Protein AF-A0A8A1M414-F1 (afdb_monomer_lite)

pLDDT: mean 71.07, std 24.46, range [26.56, 96.06]

Organism: Ajellomyces capsulatus (NCBI:txid5037)

InterPro domains:
  IPR040841 Luciferase domain [PF17648] (55-129)
  IPR048273 Luciferase [PTHR38695] (2-137)

Secondary structure (DSSP, 8-state):
---PPPHHHHHHHHHHHHHHHHH-TTTEEEEE-SSSTTSEEEEE-GGG-SS-SGGGEEEEE-TTT--EEEE--HHHHHHHHHTTSEEE-GGGS--TTGGG--S-TTEEEEPPP-SHHHHHHHHHHHHHHHHHHH---HHHHHHHT--------PPPP--------------------------------------------PPP---

Foldseek 3Di:
DAPFADPVLLVVLVVLLCVLCVLCVVFKDWDQQPVHRPWIFIFTDPVQFPDPFRNRTAKTADPPRRKMKGQADPVVVVVCVVLPQWAQDPLLDDDPPVVPSPHHVRIIIGGHQHDVVSSVLVSVVSQRSSCNGRVDNVVVVDVVVDDDPPDDPPDDDDDDDDDDDDDDDDYDDDDDDDDDDDDDDDDDDDDDDDDDPDPPNHRDDPD

Radius of gyration: 26.09 Å; chains: 1; bounding box: 77×51×72 Å

Structure (mmCIF, N/CA/C/O backbone):
data_AF-A0A8A1M414-F1
#
_entry.id   AF-A0A8A1M414-F1
#
loop_
_atom_site.group_PDB
_atom_site.id
_atom_site.type_symbol
_atom_site.label_atom_id
_atom_site.label_alt_id
_atom_site.label_comp_id
_atom_site.label_asym_id
_atom_site.label_entity_id
_atom_site.label_seq_id
_atom_site.pdbx_PDB_ins_code
_atom_site.Cartn_x
_atom_site.Cartn_y
_atom_site.Cartn_z
_atom_site.occupancy
_atom_site.B_iso_or_equiv
_atom_site.auth_seq_id
_atom_site.auth_comp_id
_atom_site.auth_asym_id
_atom_site.auth_atom_id
_atom_site.pdbx_PDB_model_num
ATOM 1 N N . MET A 1 1 ? -19.643 7.403 2.724 1.00 36.59 1 MET A N 1
ATOM 2 C CA . MET A 1 1 ? -19.450 7.039 4.139 1.00 36.59 1 MET A CA 1
ATOM 3 C C . MET A 1 1 ? -17.975 6.700 4.289 1.00 36.59 1 MET A C 1
ATOM 5 O O . MET A 1 1 ? -17.587 5.587 3.994 1.00 36.59 1 MET A O 1
ATOM 9 N N . THR A 1 2 ? -17.124 7.693 4.550 1.00 52.16 2 THR A N 1
ATOM 10 C CA . THR A 1 2 ? -15.673 7.482 4.710 1.00 52.16 2 THR A CA 1
ATOM 11 C C . THR A 1 2 ? -15.370 7.551 6.194 1.00 52.16 2 THR A C 1
ATOM 13 O O . THR A 1 2 ? -15.156 8.636 6.739 1.00 52.16 2 THR A O 1
ATOM 16 N N . ASP A 1 3 ? -15.465 6.399 6.843 1.00 62.69 3 ASP A N 1
ATOM 17 C CA . ASP A 1 3 ? -15.053 6.220 8.227 1.00 62.69 3 ASP A CA 1
ATOM 18 C C . ASP A 1 3 ? -13.520 6.328 8.261 1.00 62.69 3 ASP A C 1
ATOM 20 O O . ASP A 1 3 ? -12.813 5.511 7.670 1.00 62.69 3 ASP A O 1
ATOM 24 N N . ARG A 1 4 ? -12.999 7.430 8.812 1.00 81.50 4 ARG A N 1
ATOM 25 C CA . ARG A 1 4 ? -11.554 7.690 8.848 1.00 81.50 4 ARG A CA 1
ATOM 26 C C . ARG A 1 4 ? -10.957 6.941 10.027 1.00 81.50 4 ARG A C 1
ATOM 28 O O . ARG A 1 4 ? -11.406 7.124 11.157 1.00 81.50 4 ARG A O 1
ATOM 35 N N . GLY A 1 5 ? -9.902 6.172 9.778 1.00 83.88 5 GLY A N 1
ATOM 36 C CA . GLY A 1 5 ? -9.129 5.543 10.840 1.00 83.88 5 GLY A CA 1
ATOM 37 C C . GLY A 1 5 ? -8.580 6.574 11.843 1.00 83.88 5 GLY A C 1
ATOM 38 O O . GLY A 1 5 ? -8.284 7.718 11.470 1.00 83.88 5 GLY A O 1
ATOM 39 N N . PRO A 1 6 ? -8.409 6.206 13.127 1.00 92.31 6 PRO A N 1
ATOM 40 C CA . PRO A 1 6 ? -7.765 7.072 14.106 1.00 92.31 6 PRO A CA 1
ATOM 41 C C . PRO A 1 6 ? -6.356 7.476 13.657 1.00 92.31 6 PRO A C 1
ATOM 43 O O . PRO A 1 6 ? -5.607 6.663 13.114 1.00 92.31 6 PRO A O 1
ATOM 46 N N . LYS A 1 7 ? -5.931 8.707 13.975 1.00 92.38 7 LYS A N 1
ATOM 47 C CA . LYS A 1 7 ? -4.581 9.207 13.632 1.00 92.38 7 LYS A CA 1
ATOM 48 C C . LYS A 1 7 ? -3.456 8.283 14.112 1.00 92.38 7 LYS A C 1
ATOM 50 O O . LYS A 1 7 ? -2.440 8.169 13.437 1.00 92.38 7 LYS A O 1
ATOM 55 N N . ALA A 1 8 ? -3.640 7.624 15.258 1.00 94.81 8 ALA A N 1
ATOM 56 C CA . ALA A 1 8 ? -2.683 6.658 15.792 1.00 94.81 8 ALA A CA 1
ATOM 57 C C . ALA A 1 8 ? -2.536 5.418 14.891 1.00 94.81 8 ALA A C 1
ATOM 59 O O . ALA A 1 8 ? -1.420 4.962 14.666 1.00 94.81 8 ALA A O 1
ATOM 60 N N . ILE A 1 9 ? -3.639 4.916 14.325 1.00 95.69 9 ILE A N 1
ATOM 61 C CA . ILE A 1 9 ? -3.612 3.776 13.399 1.00 95.69 9 ILE A CA 1
ATOM 62 C C . ILE A 1 9 ? -3.012 4.189 12.056 1.00 95.69 9 ILE A C 1
ATOM 64 O O . ILE A 1 9 ? -2.204 3.453 11.501 1.00 95.69 9 ILE A O 1
ATOM 68 N N . TYR A 1 10 ? -3.301 5.401 11.577 1.00 94.25 10 TYR A N 1
ATOM 69 C CA . TYR A 1 10 ? -2.622 5.941 10.397 1.00 94.25 10 TYR A CA 1
ATOM 70 C C . TYR A 1 10 ? -1.104 6.103 10.614 1.00 94.25 10 TYR A C 1
ATOM 72 O O . TYR A 1 10 ? -0.296 5.757 9.752 1.00 94.25 10 TYR A O 1
ATOM 80 N N . ALA A 1 11 ? -0.686 6.582 11.788 1.00 94.38 11 ALA A N 1
ATOM 81 C CA . ALA A 1 11 ? 0.730 6.659 12.138 1.00 94.38 11 ALA A CA 1
ATOM 82 C C . ALA A 1 11 ? 1.377 5.263 12.167 1.00 94.38 11 ALA A C 1
ATOM 84 O O . ALA A 1 11 ? 2.459 5.082 11.615 1.00 94.38 11 ALA A O 1
ATOM 85 N N . ALA A 1 12 ? 0.693 4.264 12.730 1.00 95.69 12 ALA A N 1
ATOM 86 C CA . ALA A 1 12 ? 1.152 2.879 12.707 1.00 95.69 12 ALA A CA 1
ATOM 87 C C . ALA A 1 12 ? 1.255 2.333 11.273 1.00 95.69 12 ALA A C 1
ATOM 89 O O . ALA A 1 12 ? 2.267 1.738 10.925 1.00 95.69 12 ALA A O 1
ATOM 90 N N . LEU A 1 13 ? 0.274 2.618 10.413 1.00 95.06 13 LEU A N 1
ATOM 91 C CA . LEU A 1 13 ? 0.297 2.243 9.001 1.00 95.06 13 LEU A CA 1
ATOM 92 C C . LEU A 1 13 ? 1.518 2.809 8.265 1.00 95.06 13 LEU A C 1
ATOM 94 O O . LEU A 1 13 ? 2.244 2.075 7.596 1.00 95.06 13 LEU A O 1
ATOM 98 N N . THR A 1 14 ? 1.764 4.113 8.396 1.00 95.06 14 THR A N 1
ATOM 99 C CA . THR A 1 14 ? 2.917 4.756 7.744 1.00 95.06 14 THR A CA 1
ATOM 100 C C . THR A 1 14 ? 4.247 4.230 8.287 1.00 95.06 14 THR A C 1
ATOM 102 O O . THR A 1 14 ? 5.192 4.041 7.518 1.00 95.06 14 THR A O 1
ATOM 105 N N . ALA A 1 15 ? 4.316 3.920 9.586 1.00 95.12 15 ALA A N 1
ATOM 106 C CA . ALA A 1 15 ? 5.466 3.260 10.190 1.00 95.12 15 ALA A CA 1
ATOM 107 C C . ALA A 1 15 ? 5.674 1.845 9.627 1.00 95.12 15 ALA A C 1
ATOM 109 O O . ALA A 1 15 ? 6.800 1.508 9.275 1.00 95.12 15 ALA A O 1
ATOM 110 N N . THR A 1 16 ? 4.613 1.049 9.460 1.00 95.56 16 THR A N 1
ATOM 111 C CA . THR A 1 16 ? 4.681 -0.284 8.840 1.00 95.56 16 THR A CA 1
ATOM 112 C C . THR A 1 16 ? 5.189 -0.216 7.401 1.00 95.56 16 THR A C 1
ATOM 114 O O . THR A 1 16 ? 6.082 -0.976 7.038 1.00 95.56 16 THR A O 1
ATOM 117 N N . ILE A 1 17 ? 4.684 0.719 6.589 1.00 95.31 17 ILE A N 1
ATOM 118 C CA . ILE A 1 17 ? 5.154 0.916 5.207 1.00 95.31 17 ILE A CA 1
ATOM 119 C C . ILE A 1 17 ? 6.646 1.266 5.183 1.00 95.31 17 ILE A C 1
ATOM 121 O O . ILE A 1 17 ? 7.414 0.711 4.393 1.00 95.31 17 ILE A O 1
ATOM 125 N N . LYS A 1 18 ? 7.071 2.174 6.066 1.00 95.19 18 LYS A N 1
ATOM 126 C CA . LYS A 1 18 ? 8.479 2.551 6.185 1.00 95.19 18 LYS A CA 1
ATOM 127 C C . LYS A 1 18 ? 9.339 1.362 6.589 1.00 95.19 18 LYS A C 1
ATOM 129 O O . LYS A 1 18 ? 10.370 1.119 5.970 1.00 95.19 18 LYS A O 1
ATOM 134 N N . GLU A 1 19 ? 8.904 0.617 7.588 1.00 94.56 19 GLU A N 1
ATOM 135 C CA . GLU A 1 19 ? 9.605 -0.552 8.094 1.00 94.56 19 GLU A CA 1
ATOM 136 C C . GLU A 1 19 ? 9.778 -1.633 7.013 1.00 94.56 19 GLU A C 1
ATOM 138 O O . GLU A 1 19 ? 10.875 -2.162 6.859 1.00 94.56 19 GLU A O 1
ATOM 143 N N . LEU A 1 20 ? 8.755 -1.897 6.191 1.00 94.19 20 LEU A N 1
ATOM 144 C CA . LEU A 1 20 ? 8.869 -2.824 5.056 1.00 94.19 20 LEU A CA 1
ATOM 145 C C . LEU A 1 20 ? 10.005 -2.430 4.102 1.00 94.19 20 LEU A C 1
ATOM 147 O O . LEU A 1 20 ? 10.783 -3.283 3.678 1.00 94.19 20 LEU A O 1
ATOM 151 N N . SER A 1 21 ? 10.145 -1.135 3.800 1.00 95.19 21 SER A N 1
ATOM 152 C CA . SER A 1 21 ? 11.239 -0.652 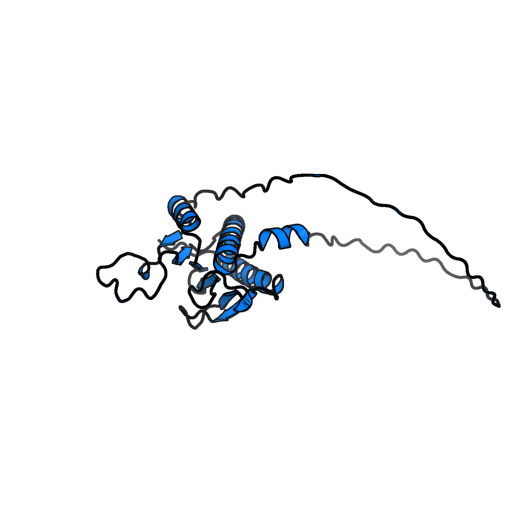2.946 1.00 95.19 21 SER A CA 1
ATOM 153 C C . SER A 1 21 ? 12.623 -0.844 3.573 1.00 95.19 21 SER A C 1
ATOM 155 O O . SER A 1 21 ? 13.584 -1.128 2.864 1.00 95.19 21 SER A O 1
ATOM 157 N N . LEU A 1 22 ? 12.723 -0.718 4.901 1.00 94.44 22 LEU A N 1
ATOM 158 C CA . LEU A 1 22 ? 13.978 -0.868 5.638 1.00 94.44 22 LEU A CA 1
ATOM 159 C C . LEU A 1 22 ? 14.386 -2.332 5.780 1.00 94.44 22 LEU A C 1
ATOM 161 O O . LEU A 1 22 ? 15.576 -2.635 5.763 1.00 94.44 22 LEU A O 1
ATOM 165 N N . ARG A 1 23 ? 13.410 -3.233 5.903 1.00 93.38 23 ARG A N 1
ATOM 166 C CA . ARG A 1 23 ? 13.644 -4.673 6.026 1.00 93.38 23 ARG A CA 1
ATOM 167 C C . ARG A 1 23 ? 14.026 -5.327 4.704 1.00 93.38 23 ARG A C 1
ATOM 169 O O . ARG A 1 23 ? 14.762 -6.310 4.692 1.00 93.38 23 ARG A O 1
ATOM 176 N N . HIS A 1 24 ? 13.561 -4.763 3.592 1.00 93.81 24 HIS A N 1
ATOM 177 C CA . HIS A 1 24 ? 13.826 -5.284 2.255 1.00 93.81 24 HIS A CA 1
ATOM 178 C C . HIS A 1 24 ? 14.530 -4.258 1.351 1.00 93.81 24 HIS A C 1
ATOM 180 O O . HIS A 1 24 ? 14.043 -3.989 0.247 1.00 93.81 24 HIS A O 1
ATOM 186 N N . PRO A 1 25 ? 15.697 -3.716 1.751 1.00 93.94 25 PRO A N 1
ATOM 187 C CA . PRO A 1 25 ? 16.373 -2.640 1.020 1.00 93.94 25 PRO A CA 1
ATOM 188 C C . PRO A 1 25 ? 16.864 -3.084 -0.366 1.00 93.94 25 PRO A C 1
ATOM 190 O O . PRO A 1 25 ? 17.065 -2.264 -1.260 1.00 93.94 25 PRO A O 1
ATOM 193 N N . ASP A 1 26 ? 17.014 -4.395 -0.574 1.00 92.44 26 ASP A N 1
ATOM 194 C CA . ASP A 1 26 ? 17.421 -4.980 -1.850 1.00 92.44 26 ASP A CA 1
ATOM 195 C C . ASP A 1 26 ? 16.271 -5.166 -2.843 1.00 92.44 26 ASP A C 1
ATOM 197 O O . ASP A 1 26 ? 16.514 -5.570 -3.984 1.00 92.44 26 ASP A O 1
ATOM 201 N N . SER A 1 27 ? 15.033 -4.859 -2.450 1.00 92.94 27 SER A N 1
ATOM 202 C CA . SER A 1 27 ? 13.863 -4.987 -3.327 1.00 92.94 27 SER A CA 1
ATOM 203 C C . SER A 1 27 ? 12.890 -3.813 -3.263 1.00 92.94 27 SER A C 1
ATOM 205 O O . SER A 1 27 ? 12.195 -3.575 -4.254 1.00 92.94 27 SER A O 1
ATOM 207 N N . LEU A 1 28 ? 12.864 -3.053 -2.164 1.00 95.25 28 LEU A N 1
ATOM 208 C CA . LEU A 1 28 ? 11.913 -1.974 -1.912 1.00 95.25 28 LEU A CA 1
ATOM 209 C C . LEU A 1 28 ? 12.605 -0.645 -1.597 1.00 95.25 28 LEU A C 1
ATOM 211 O O . LEU A 1 28 ? 13.713 -0.606 -1.070 1.00 95.25 28 LEU A O 1
ATOM 215 N N . PHE A 1 29 ? 11.913 0.459 -1.871 1.00 94.75 29 PHE A N 1
ATOM 216 C CA . PHE A 1 29 ? 12.307 1.798 -1.436 1.00 94.75 29 PHE A CA 1
ATOM 217 C C . PHE A 1 29 ? 11.083 2.705 -1.249 1.00 94.75 29 PHE A C 1
ATOM 219 O O . PHE A 1 29 ? 9.999 2.423 -1.764 1.00 94.75 29 PHE A O 1
ATOM 226 N N . LEU A 1 30 ? 11.252 3.809 -0.515 1.00 94.56 30 LEU A N 1
ATOM 227 C CA . LEU A 1 30 ? 10.226 4.846 -0.376 1.00 94.56 30 LEU A CA 1
ATOM 228 C C . LEU A 1 30 ? 10.445 5.973 -1.382 1.00 94.56 30 LEU A C 1
ATOM 230 O O . LEU A 1 30 ? 11.574 6.397 -1.627 1.00 94.56 30 LEU A O 1
ATOM 234 N N . GLY A 1 31 ? 9.350 6.504 -1.909 1.00 89.44 31 GLY A N 1
ATOM 235 C CA . GLY A 1 31 ? 9.350 7.653 -2.805 1.00 89.44 31 GLY A CA 1
ATOM 236 C C . GLY A 1 31 ? 8.081 8.482 -2.654 1.00 89.44 31 GLY A C 1
ATOM 237 O O . GLY A 1 31 ? 7.200 8.163 -1.860 1.00 89.44 31 GLY A O 1
ATOM 238 N N . ILE A 1 32 ? 7.973 9.555 -3.429 1.00 86.06 32 ILE A N 1
ATOM 239 C CA . ILE A 1 32 ? 6.731 10.328 -3.534 1.00 86.06 32 ILE A CA 1
ATOM 240 C C . ILE A 1 32 ? 5.837 9.648 -4.575 1.00 86.06 32 ILE A C 1
ATOM 242 O O . ILE A 1 32 ? 6.303 9.351 -5.678 1.00 86.06 32 ILE A O 1
ATOM 246 N N . SER A 1 33 ? 4.565 9.413 -4.243 1.00 79.94 33 SER A N 1
ATOM 247 C CA . SER A 1 33 ? 3.594 8.858 -5.191 1.00 79.94 33 SER A CA 1
ATOM 248 C C . SER A 1 33 ? 3.440 9.760 -6.418 1.00 79.94 33 SER A C 1
ATOM 250 O O . SER A 1 33 ? 3.358 10.988 -6.310 1.00 79.94 33 SER A O 1
ATOM 252 N N . ARG A 1 34 ? 3.366 9.161 -7.615 1.00 67.31 34 ARG A N 1
ATOM 253 C CA . ARG A 1 34 ? 3.126 9.936 -8.848 1.00 67.31 34 ARG A CA 1
ATOM 254 C C . ARG A 1 34 ? 1.671 10.352 -9.006 1.00 67.31 34 ARG A C 1
ATOM 256 O O . ARG A 1 34 ? 1.409 11.364 -9.657 1.00 67.31 34 ARG A O 1
ATOM 263 N N . PHE A 1 35 ? 0.752 9.584 -8.431 1.00 59.41 35 PHE A N 1
ATOM 264 C CA . PHE A 1 35 ? -0.675 9.892 -8.467 1.00 59.41 35 PHE A CA 1
ATOM 265 C C . PHE A 1 35 ? -1.010 11.025 -7.501 1.00 59.41 35 PHE A C 1
ATOM 267 O O . PHE A 1 35 ? -1.852 11.866 -7.805 1.00 59.41 35 PHE A O 1
ATOM 274 N N . GLU A 1 36 ? -0.267 11.115 -6.397 1.00 62.56 36 GLU A N 1
ATOM 275 C CA . GLU A 1 36 ? -0.474 12.116 -5.363 1.00 62.56 36 GLU A CA 1
ATOM 276 C C . GLU A 1 36 ? 0.872 12.659 -4.890 1.00 62.56 36 GLU A C 1
ATOM 278 O O . GLU A 1 36 ? 1.528 12.092 -4.020 1.00 62.56 36 GLU A O 1
ATOM 283 N N . LYS A 1 37 ? 1.274 13.799 -5.466 1.00 64.06 37 LYS A N 1
ATOM 284 C CA . LYS A 1 37 ? 2.604 14.440 -5.350 1.00 64.06 37 LYS A CA 1
ATOM 285 C C . LYS A 1 37 ? 3.068 14.807 -3.926 1.00 64.06 37 LYS A C 1
ATOM 287 O O . LYS A 1 37 ? 4.098 15.455 -3.774 1.00 64.06 37 LYS A O 1
ATOM 292 N N . HIS A 1 38 ? 2.314 14.434 -2.900 1.00 70.75 38 HIS A N 1
ATOM 293 C CA . HIS A 1 38 ? 2.580 14.741 -1.496 1.00 70.75 38 HIS A CA 1
ATOM 294 C C . HIS A 1 38 ? 2.556 13.500 -0.595 1.00 70.75 38 HIS A C 1
ATOM 296 O O . HIS A 1 38 ? 2.977 13.589 0.556 1.00 70.75 38 HIS A O 1
ATOM 302 N N . ASN A 1 39 ? 2.086 12.354 -1.096 1.00 79.62 39 ASN A N 1
ATOM 303 C CA . ASN A 1 39 ? 1.943 11.149 -0.291 1.00 79.62 39 ASN A CA 1
ATOM 304 C C . ASN A 1 39 ? 3.150 10.227 -0.468 1.00 79.62 39 ASN A C 1
ATOM 306 O O . ASN A 1 39 ? 3.704 10.085 -1.562 1.00 79.62 39 ASN A O 1
ATOM 310 N N . THR A 1 40 ? 3.577 9.620 0.640 1.00 82.00 40 THR A N 1
ATOM 311 C CA . THR A 1 40 ? 4.673 8.646 0.633 1.00 82.00 40 THR A CA 1
ATOM 312 C C . THR A 1 40 ? 4.169 7.346 0.019 1.00 82.00 40 THR A C 1
ATOM 314 O O . THR A 1 40 ? 3.169 6.787 0.470 1.00 82.00 40 THR A O 1
ATOM 317 N N . GLY A 1 41 ? 4.865 6.887 -1.015 1.00 91.06 41 GLY A N 1
ATOM 318 C CA . GLY A 1 41 ? 4.631 5.614 -1.676 1.00 91.06 41 GLY A CA 1
ATOM 319 C C . GLY A 1 41 ? 5.744 4.613 -1.384 1.00 91.06 41 GLY A C 1
ATOM 320 O O . GLY A 1 41 ? 6.910 4.982 -1.215 1.00 91.06 41 GLY A O 1
ATOM 321 N N . LEU A 1 42 ? 5.370 3.340 -1.348 1.00 94.50 42 LEU A N 1
ATOM 322 C CA . LEU A 1 42 ? 6.268 2.194 -1.352 1.00 94.50 42 LEU A CA 1
ATOM 323 C C . LEU A 1 42 ? 6.445 1.717 -2.790 1.00 94.50 42 LEU A C 1
ATOM 325 O O . LEU A 1 42 ? 5.464 1.531 -3.512 1.00 94.50 42 LEU A O 1
ATOM 329 N N . PHE A 1 43 ? 7.688 1.493 -3.195 1.00 94.25 43 PHE A N 1
ATOM 330 C CA . PHE A 1 43 ? 8.040 1.119 -4.557 1.00 94.25 43 PHE A CA 1
ATOM 331 C C . PHE A 1 43 ? 8.935 -0.113 -4.573 1.00 94.25 43 PHE A C 1
ATOM 333 O O . PHE A 1 43 ? 9.768 -0.296 -3.688 1.00 94.25 43 PHE A O 1
ATOM 340 N N . SER A 1 44 ? 8.805 -0.921 -5.622 1.00 94.12 44 SER A N 1
ATOM 341 C CA . SER A 1 44 ? 9.772 -1.961 -5.955 1.00 94.12 44 SER A CA 1
ATOM 342 C C . SER A 1 44 ? 10.919 -1.388 -6.786 1.00 94.12 44 SER A C 1
ATOM 344 O O . SER A 1 44 ? 10.706 -0.587 -7.703 1.00 94.12 44 SER A O 1
ATOM 346 N N . LEU A 1 45 ? 12.145 -1.820 -6.497 1.00 92.81 45 LEU A N 1
ATOM 347 C CA . LEU A 1 45 ? 13.331 -1.434 -7.256 1.00 92.81 45 LEU A CA 1
ATOM 348 C C . LEU A 1 45 ? 13.208 -1.863 -8.726 1.00 92.81 45 LEU A C 1
ATOM 350 O O . LEU A 1 45 ? 12.736 -2.966 -8.987 1.00 92.81 45 LEU A O 1
ATOM 354 N N . PRO A 1 46 ? 13.695 -1.064 -9.697 1.00 89.88 46 PRO A N 1
ATOM 355 C CA . PRO A 1 46 ? 13.532 -1.346 -11.128 1.00 89.88 46 PRO A CA 1
ATOM 356 C C . PRO A 1 46 ? 13.943 -2.756 -11.566 1.00 89.88 46 PRO A C 1
ATOM 358 O O . PRO A 1 46 ? 13.269 -3.369 -12.384 1.00 89.88 46 PRO A O 1
ATOM 361 N N . ARG A 1 47 ? 15.015 -3.299 -10.978 1.00 89.25 47 ARG A N 1
ATOM 362 C CA . ARG A 1 47 ? 15.520 -4.655 -11.264 1.00 89.25 47 ARG A CA 1
ATOM 363 C C . ARG A 1 47 ? 14.613 -5.787 -10.768 1.00 89.25 47 ARG A C 1
ATOM 365 O O . ARG A 1 47 ? 14.787 -6.923 -11.186 1.00 89.25 47 ARG A O 1
ATOM 372 N N . CYS A 1 48 ? 13.703 -5.484 -9.848 1.00 86.62 48 CYS A N 1
ATOM 373 C CA . CYS A 1 48 ? 12.781 -6.435 -9.244 1.00 86.62 48 CYS A CA 1
ATOM 374 C C . CYS A 1 48 ? 11.385 -6.348 -9.870 1.00 86.62 48 CYS A C 1
ATOM 376 O O . CYS A 1 48 ? 10.544 -7.165 -9.544 1.00 86.62 48 CYS A O 1
ATOM 378 N N . GLN A 1 49 ? 11.097 -5.377 -10.739 1.00 86.88 49 GLN A N 1
ATOM 379 C CA . GLN A 1 49 ? 9.743 -5.170 -11.254 1.00 86.88 49 GLN A CA 1
ATOM 380 C C . GLN A 1 49 ? 9.366 -6.269 -12.258 1.00 86.88 49 GLN A C 1
ATOM 382 O O . GLN A 1 49 ? 9.835 -6.275 -13.394 1.00 86.88 49 GLN A O 1
ATOM 387 N N . SER A 1 50 ? 8.480 -7.172 -11.840 1.00 79.75 50 SER A N 1
ATOM 388 C CA . SER A 1 50 ? 7.886 -8.205 -12.697 1.00 79.75 50 SER A CA 1
ATOM 389 C C . SER A 1 50 ? 6.683 -7.662 -13.478 1.00 79.75 50 SER A C 1
ATOM 391 O O . SER A 1 50 ? 6.435 -8.067 -14.612 1.00 79.75 50 SER A O 1
ATOM 393 N N . HIS A 1 51 ? 5.967 -6.689 -12.904 1.00 77.62 51 HIS A N 1
ATOM 394 C CA . HIS A 1 51 ? 4.846 -6.004 -13.544 1.00 77.62 51 HIS A CA 1
ATOM 395 C C . HIS A 1 51 ? 5.084 -4.489 -13.582 1.00 77.62 51 HIS A C 1
ATOM 397 O O . HIS A 1 51 ? 5.114 -3.812 -12.555 1.00 77.62 51 HIS A O 1
ATOM 403 N N . LEU A 1 52 ? 5.220 -3.934 -14.791 1.00 69.12 52 LEU A N 1
ATOM 404 C CA . LEU A 1 52 ? 5.505 -2.512 -15.030 1.00 69.12 52 LEU A CA 1
ATOM 405 C C . LEU A 1 52 ? 4.247 -1.632 -14.939 1.00 69.12 52 LEU A C 1
ATOM 407 O O . LEU A 1 52 ? 3.925 -0.861 -15.843 1.00 69.12 52 LEU A O 1
ATOM 411 N N . THR A 1 53 ? 3.514 -1.734 -13.836 1.00 72.06 53 THR A N 1
ATOM 412 C CA . THR A 1 53 ? 2.419 -0.813 -13.515 1.00 72.06 53 THR A CA 1
ATOM 413 C C . THR A 1 53 ? 2.933 0.305 -12.622 1.00 72.06 53 THR A C 1
ATOM 415 O O . THR A 1 53 ? 3.713 0.067 -11.704 1.00 72.06 53 THR A O 1
ATOM 418 N N . CYS A 1 54 ? 2.507 1.543 -12.886 1.00 73.44 54 CYS A N 1
ATOM 419 C CA . CYS A 1 54 ? 2.747 2.673 -11.984 1.00 73.44 54 CYS A CA 1
ATOM 420 C C . CYS A 1 54 ? 4.236 2.954 -11.659 1.00 73.44 54 CYS A C 1
ATOM 422 O O . CYS A 1 54 ? 4.530 3.567 -10.642 1.00 73.44 54 CYS A O 1
ATOM 424 N N . ASN A 1 55 ? 5.181 2.563 -12.529 1.00 81.25 55 ASN A N 1
ATOM 425 C CA . ASN A 1 55 ? 6.637 2.682 -12.298 1.00 81.25 55 ASN A CA 1
ATOM 426 C C . ASN A 1 55 ? 7.138 1.924 -11.054 1.00 81.25 55 ASN A C 1
ATOM 428 O O . ASN A 1 55 ? 8.051 2.387 -10.370 1.00 81.25 55 ASN A O 1
ATOM 432 N N . GLY A 1 56 ? 6.513 0.782 -10.756 1.00 87.31 56 GLY A N 1
ATOM 433 C CA . GLY A 1 56 ? 6.856 -0.060 -9.613 1.00 87.31 56 GLY A CA 1
ATOM 434 C C . GLY A 1 56 ? 6.240 0.392 -8.293 1.00 87.31 56 GLY A C 1
ATOM 435 O O . GLY A 1 56 ? 6.629 -0.130 -7.254 1.00 87.31 56 GLY A O 1
ATOM 436 N N . GLU A 1 57 ? 5.307 1.348 -8.305 1.00 91.25 57 GLU A N 1
ATOM 437 C CA . GLU A 1 57 ? 4.558 1.743 -7.110 1.00 91.25 57 GLU A CA 1
ATOM 438 C C . GLU A 1 57 ? 3.671 0.589 -6.631 1.00 91.25 57 GLU A C 1
ATOM 440 O O . GLU A 1 57 ? 2.781 0.129 -7.351 1.00 91.25 57 GLU A O 1
ATOM 445 N N . ILE A 1 58 ? 3.927 0.132 -5.407 1.00 93.12 58 ILE A N 1
ATOM 446 C CA . ILE A 1 58 ? 3.181 -0.938 -4.742 1.00 93.12 58 ILE A CA 1
ATOM 447 C C . ILE A 1 58 ? 1.958 -0.344 -4.055 1.00 93.12 58 ILE A C 1
ATOM 449 O O . ILE A 1 58 ? 0.835 -0.793 -4.291 1.00 93.12 58 ILE A O 1
ATOM 453 N N . CYS A 1 59 ? 2.179 0.675 -3.220 1.00 94.00 59 CYS A N 1
ATOM 454 C CA . CYS A 1 59 ? 1.114 1.371 -2.518 1.00 94.00 59 CYS A CA 1
ATOM 455 C C . CYS A 1 59 ? 1.480 2.812 -2.169 1.00 94.00 59 CYS A C 1
ATOM 457 O O . CYS A 1 59 ? 2.654 3.122 -1.980 1.00 94.00 59 CYS A O 1
ATOM 459 N N . HIS A 1 60 ? 0.476 3.661 -1.963 1.00 93.56 60 HIS A N 1
ATOM 460 C CA . HIS A 1 60 ? 0.630 4.920 -1.231 1.00 93.56 60 HIS A CA 1
ATOM 461 C C . HIS A 1 60 ? -0.575 5.163 -0.329 1.00 93.56 60 HIS A C 1
ATOM 463 O O . HIS A 1 60 ? -1.706 4.837 -0.690 1.00 93.56 60 HIS A O 1
ATOM 469 N N . SER A 1 61 ? -0.326 5.744 0.842 1.00 92.50 61 SER A N 1
ATOM 470 C CA . SER A 1 61 ? -1.363 6.070 1.820 1.00 92.50 61 SER A CA 1
ATOM 471 C C . SER A 1 61 ? -1.708 7.555 1.790 1.00 92.50 61 SER A C 1
ATOM 473 O O . SER A 1 61 ? -0.825 8.409 1.698 1.00 92.50 61 SER A O 1
ATOM 475 N N . HIS A 1 62 ? -2.990 7.868 1.923 1.00 90.94 62 HIS A N 1
ATOM 476 C CA . HIS A 1 62 ? -3.524 9.222 1.913 1.00 90.94 62 HIS A CA 1
ATOM 477 C C . HIS A 1 62 ? -3.461 9.815 3.315 1.00 90.94 62 HIS A C 1
ATOM 479 O O . HIS A 1 62 ? -4.130 9.339 4.228 1.00 90.94 62 HIS A O 1
ATOM 485 N N . ALA A 1 63 ? -2.721 10.908 3.500 1.00 88.19 63 ALA A N 1
ATOM 486 C CA . ALA A 1 63 ? -2.621 11.548 4.816 1.00 88.19 63 ALA A CA 1
ATOM 487 C C . ALA A 1 63 ? -3.940 12.146 5.334 1.00 88.19 63 ALA A C 1
ATOM 489 O O . ALA A 1 63 ? -4.086 12.386 6.532 1.00 88.19 63 ALA A O 1
ATOM 490 N N . TYR A 1 64 ? -4.893 12.414 4.440 1.00 87.12 64 TYR A N 1
ATOM 491 C CA . TYR A 1 64 ? -6.138 13.101 4.775 1.00 87.12 64 TYR A CA 1
ATOM 492 C C . TYR A 1 64 ? -7.190 12.192 5.431 1.00 87.12 64 TYR A C 1
ATOM 494 O O . TYR A 1 64 ? -7.869 12.615 6.374 1.00 87.12 64 TYR A O 1
ATOM 502 N N . ASP A 1 65 ? -7.345 10.965 4.935 1.00 89.00 65 ASP A N 1
ATOM 503 C CA . ASP A 1 65 ? -8.359 10.010 5.398 1.00 89.00 65 ASP A CA 1
ATOM 504 C C . ASP A 1 65 ? -7.790 8.639 5.804 1.00 89.00 65 ASP A C 1
ATOM 506 O O . ASP A 1 65 ? -8.492 7.840 6.426 1.00 89.00 65 ASP A O 1
ATOM 510 N N . GLY A 1 66 ? -6.508 8.389 5.532 1.00 90.38 66 GLY A N 1
ATOM 511 C CA . GLY A 1 66 ? -5.804 7.147 5.834 1.00 90.38 66 GLY A CA 1
ATOM 512 C C . GLY A 1 66 ? -6.123 5.990 4.891 1.00 90.38 66 GLY A C 1
ATOM 513 O O . GLY A 1 66 ? -5.625 4.888 5.115 1.00 90.38 66 GLY A O 1
ATOM 514 N N . SER A 1 67 ? -6.923 6.226 3.849 1.00 92.69 67 SER A N 1
ATOM 515 C CA . SER A 1 67 ? -7.118 5.260 2.770 1.00 92.69 67 SER A CA 1
ATOM 516 C C . SER A 1 67 ? -5.830 5.088 1.957 1.00 92.69 67 SER A C 1
ATOM 518 O O . SER A 1 67 ? -4.849 5.812 2.148 1.00 92.69 67 SER A O 1
ATOM 520 N N . MET A 1 68 ? -5.775 4.086 1.085 1.00 92.75 68 MET A N 1
ATOM 521 C CA . MET A 1 68 ? -4.577 3.835 0.285 1.00 92.75 68 MET A CA 1
ATOM 522 C C . MET A 1 68 ? -4.904 3.269 -1.084 1.00 92.75 68 MET A C 1
ATOM 524 O O . MET A 1 68 ? -5.881 2.541 -1.259 1.00 92.75 68 MET A O 1
ATOM 528 N N . HIS A 1 69 ? -4.036 3.546 -2.048 1.00 93.00 69 HIS A N 1
ATOM 529 C CA . HIS A 1 69 ? -4.094 2.908 -3.352 1.00 93.00 69 HIS A CA 1
ATOM 530 C C . HIS A 1 69 ? -3.041 1.820 -3.488 1.00 93.00 69 HIS A C 1
ATOM 532 O O . HIS A 1 69 ? -1.906 2.015 -3.057 1.00 93.00 69 HIS A O 1
ATOM 538 N N . LEU A 1 70 ? -3.414 0.703 -4.121 1.00 92.38 70 LEU A N 1
ATOM 539 C CA . LEU A 1 70 ? -2.527 -0.423 -4.425 1.00 92.38 70 LEU A CA 1
ATOM 540 C C . LEU A 1 70 ? -2.781 -0.971 -5.820 1.00 92.38 70 LEU A C 1
ATOM 542 O O . LEU A 1 70 ? -3.898 -0.896 -6.334 1.00 92.38 70 LEU A O 1
ATOM 546 N N . THR A 1 71 ? -1.753 -1.598 -6.389 1.00 90.38 71 THR A N 1
ATOM 547 C CA . THR A 1 71 ? -1.902 -2.460 -7.565 1.00 90.38 71 THR A CA 1
ATOM 548 C C . THR A 1 71 ? -1.752 -3.921 -7.152 1.00 90.38 71 THR A C 1
ATOM 550 O O . THR A 1 71 ? -0.710 -4.309 -6.633 1.00 90.38 71 THR A O 1
ATOM 553 N N . LEU A 1 72 ? -2.778 -4.735 -7.403 1.00 91.75 72 LEU A N 1
ATOM 554 C CA . LEU A 1 72 ? -2.870 -6.119 -6.918 1.00 91.75 72 LEU A CA 1
ATOM 555 C C . LEU A 1 72 ? -3.120 -7.127 -8.044 1.00 91.75 72 LEU A C 1
ATOM 557 O O . LEU A 1 72 ? -3.547 -6.763 -9.139 1.00 91.75 72 LEU A O 1
ATOM 561 N N . HIS A 1 73 ? -2.919 -8.415 -7.768 1.00 92.31 73 HIS A N 1
ATOM 562 C CA . HIS A 1 73 ? -3.348 -9.465 -8.687 1.00 92.31 73 HIS A CA 1
ATOM 563 C C . HIS A 1 73 ? -4.889 -9.424 -8.852 1.00 92.31 73 HIS A C 1
ATOM 565 O O . HIS A 1 73 ? -5.605 -9.205 -7.870 1.00 92.31 73 HIS A O 1
ATOM 571 N N . PRO A 1 74 ? -5.458 -9.667 -10.054 1.00 90.75 74 PRO A N 1
ATOM 572 C CA . PRO A 1 74 ? -6.910 -9.614 -10.272 1.00 90.75 74 PRO A CA 1
ATOM 573 C C . PRO A 1 74 ? -7.753 -10.486 -9.320 1.00 90.75 74 PRO A C 1
ATOM 575 O O . PRO A 1 74 ? -8.870 -10.108 -8.965 1.00 90.75 74 PRO A O 1
ATOM 578 N N . ALA A 1 75 ? -7.229 -11.640 -8.893 1.00 91.50 75 ALA A N 1
ATOM 579 C CA . ALA A 1 75 ? -7.893 -12.514 -7.918 1.00 91.50 75 ALA A CA 1
ATOM 580 C C . ALA A 1 75 ? -7.948 -11.903 -6.503 1.00 91.50 75 ALA A C 1
ATOM 582 O O . ALA A 1 75 ? -8.965 -12.034 -5.818 1.00 91.50 75 ALA A O 1
ATOM 583 N N . ASP A 1 76 ? -6.906 -11.177 -6.093 1.00 93.88 76 ASP A N 1
ATOM 584 C CA . ASP A 1 76 ? -6.880 -10.490 -4.798 1.00 93.88 76 ASP A CA 1
ATOM 585 C C . ASP A 1 76 ? -7.840 -9.305 -4.816 1.00 93.88 76 ASP A C 1
ATOM 587 O O . ASP A 1 76 ? -8.615 -9.120 -3.883 1.00 93.88 76 ASP A O 1
ATOM 591 N N . VAL A 1 77 ? -7.871 -8.561 -5.929 1.00 92.69 77 VAL A N 1
ATOM 592 C CA . VAL A 1 77 ? -8.838 -7.475 -6.156 1.00 92.69 77 VAL A CA 1
ATOM 593 C C . VAL A 1 77 ? -10.271 -7.974 -5.991 1.00 92.69 77 VAL A C 1
ATOM 595 O O . VAL A 1 77 ? -11.069 -7.330 -5.312 1.00 92.69 77 VAL A O 1
ATOM 598 N N . LYS A 1 78 ? -10.602 -9.127 -6.587 1.00 91.62 78 LYS A N 1
ATOM 599 C CA . LYS A 1 78 ? -11.923 -9.747 -6.432 1.00 91.62 78 LYS A CA 1
ATOM 600 C C . LYS A 1 78 ? -12.228 -10.011 -4.953 1.00 91.62 78 LYS A C 1
ATOM 602 O O . LYS A 1 78 ? -13.257 -9.559 -4.463 1.00 91.62 78 LYS A O 1
ATOM 607 N N . THR A 1 79 ? -11.306 -10.663 -4.249 1.00 93.88 79 THR A N 1
ATOM 608 C CA . THR A 1 79 ? -11.461 -11.023 -2.832 1.00 93.88 79 THR A CA 1
ATOM 609 C C . THR A 1 79 ? -11.635 -9.794 -1.937 1.00 93.88 79 THR A C 1
ATOM 611 O O . THR A 1 79 ? -12.502 -9.776 -1.069 1.00 93.88 79 THR A O 1
ATOM 614 N N . ILE A 1 80 ? -10.839 -8.748 -2.158 1.00 93.62 80 ILE A N 1
ATOM 615 C CA . ILE A 1 80 ? -10.885 -7.487 -1.406 1.00 93.62 80 ILE A CA 1
ATOM 616 C C . ILE A 1 80 ? -12.245 -6.805 -1.550 1.00 93.62 80 ILE A C 1
ATOM 618 O O . ILE A 1 80 ? -12.819 -6.379 -0.549 1.00 93.62 80 ILE A O 1
ATOM 622 N N . ILE A 1 81 ? -12.766 -6.729 -2.777 1.00 91.94 81 ILE A N 1
ATOM 623 C CA . ILE A 1 81 ? -14.065 -6.107 -3.056 1.00 91.94 81 ILE A CA 1
ATOM 624 C C . ILE A 1 81 ? -15.194 -6.940 -2.446 1.00 91.94 81 ILE A C 1
ATOM 626 O O . ILE A 1 81 ? -16.057 -6.392 -1.769 1.00 91.94 81 ILE A O 1
ATOM 630 N N . GLU A 1 82 ? -15.179 -8.262 -2.644 1.00 92.69 82 GLU A N 1
ATOM 631 C CA . GLU A 1 82 ? -16.204 -9.167 -2.103 1.00 92.69 82 GLU A CA 1
ATOM 632 C C . GLU A 1 82 ? -16.254 -9.140 -0.572 1.00 92.69 82 GLU A C 1
ATOM 634 O O . GLU A 1 82 ? -17.329 -9.246 0.013 1.00 92.69 82 GLU A O 1
ATOM 639 N N . LYS A 1 83 ? -15.102 -8.949 0.081 1.00 92.31 83 LYS A N 1
ATOM 640 C CA . LYS A 1 83 ? -14.994 -8.835 1.540 1.00 92.31 83 LYS A CA 1
ATOM 641 C C . LYS A 1 83 ? -15.183 -7.408 2.071 1.00 92.31 83 LYS A C 1
ATOM 643 O O . LYS A 1 83 ? -15.113 -7.214 3.283 1.00 92.31 83 LYS A O 1
ATOM 648 N N . GLY A 1 84 ? -15.416 -6.424 1.199 1.00 92.38 84 GLY A N 1
ATOM 649 C CA . GLY A 1 84 ? -15.698 -5.038 1.584 1.00 92.38 84 GLY A CA 1
ATOM 650 C C . GLY A 1 84 ? -14.491 -4.239 2.086 1.00 92.38 84 GLY A C 1
ATOM 651 O O . GLY A 1 84 ? -14.676 -3.242 2.772 1.00 92.38 84 GLY A O 1
ATOM 652 N N . TRP A 1 85 ? -13.261 -4.652 1.766 1.00 94.44 85 TRP A N 1
ATOM 653 C CA . TRP A 1 85 ? -12.034 -3.955 2.193 1.00 94.44 85 TRP A CA 1
ATOM 654 C C . TRP A 1 85 ? -11.663 -2.761 1.315 1.00 94.44 85 TRP A C 1
ATOM 656 O O . TRP A 1 85 ? -10.767 -1.985 1.652 1.00 94.44 85 TRP A O 1
ATOM 666 N N . GLY A 1 86 ? -12.317 -2.625 0.169 1.00 91.88 86 GLY A N 1
ATOM 667 C CA . GLY A 1 86 ? -12.004 -1.575 -0.772 1.00 91.88 86 GLY A CA 1
ATOM 668 C C . GLY A 1 86 ? -12.874 -1.608 -2.011 1.00 91.88 86 GLY A C 1
ATOM 669 O O . GLY A 1 86 ? -13.730 -2.473 -2.199 1.00 91.88 86 GLY A O 1
ATOM 670 N N . GLU A 1 87 ? -12.603 -0.658 -2.890 1.00 90.75 87 GLU A N 1
ATOM 671 C CA . GLU A 1 87 ? -13.324 -0.458 -4.135 1.00 90.75 87 GLU A CA 1
ATOM 672 C C . GLU A 1 87 ? -12.344 -0.422 -5.304 1.00 90.75 87 GLU A C 1
ATOM 674 O O . GLU A 1 87 ? -11.170 -0.061 -5.170 1.00 90.75 87 GLU A O 1
ATOM 679 N N . ARG A 1 88 ? -12.836 -0.743 -6.505 1.00 84.88 88 ARG A N 1
ATOM 680 C CA . ARG A 1 88 ? -12.074 -0.417 -7.714 1.00 84.88 88 ARG A CA 1
ATOM 681 C C . ARG A 1 88 ? -11.883 1.086 -7.773 1.00 84.88 88 ARG A C 1
ATOM 683 O O . ARG A 1 88 ? -12.837 1.834 -7.560 1.00 84.88 88 ARG A O 1
ATOM 690 N N . HIS A 1 89 ? -10.682 1.516 -8.143 1.00 74.75 89 HIS A N 1
ATOM 691 C CA . HIS A 1 89 ? -10.434 2.932 -8.339 1.00 74.75 89 HIS A CA 1
ATOM 692 C C . HIS A 1 89 ? -11.470 3.518 -9.321 1.00 74.75 89 HIS A C 1
ATOM 694 O O . HIS A 1 89 ? -11.725 2.898 -10.359 1.00 74.75 89 HIS A O 1
ATOM 700 N N . PRO A 1 90 ? -12.059 4.704 -9.071 1.00 64.62 90 PRO A N 1
ATOM 701 C CA . PRO A 1 90 ? -13.062 5.286 -9.967 1.00 64.62 90 PRO A CA 1
ATOM 702 C C . PRO A 1 90 ? -12.586 5.390 -11.425 1.00 64.62 90 PRO A C 1
ATOM 704 O O . PRO A 1 90 ? -13.345 5.114 -12.348 1.00 64.62 90 PRO A O 1
ATOM 707 N N . LEU A 1 91 ? -11.298 5.695 -11.632 1.00 63.62 91 LEU A N 1
ATOM 708 C CA . LEU A 1 91 ? -10.650 5.731 -12.957 1.00 63.62 91 LEU A CA 1
ATOM 709 C C . LEU A 1 91 ? -10.321 4.351 -13.561 1.00 63.62 91 LEU A C 1
ATOM 711 O O . LEU A 1 91 ? -10.015 4.269 -14.748 1.00 63.62 91 LEU A O 1
ATOM 715 N N . ALA A 1 92 ? -10.371 3.279 -12.767 1.00 57.66 92 ALA A N 1
ATOM 716 C CA . ALA A 1 92 ? -10.266 1.900 -13.244 1.00 57.66 92 ALA A CA 1
ATOM 717 C C . ALA A 1 92 ? -11.627 1.339 -13.702 1.00 57.66 92 ALA A C 1
ATOM 719 O O . ALA A 1 92 ? -11.679 0.248 -14.274 1.00 57.66 92 ALA A O 1
ATOM 720 N N . ARG A 1 93 ? -12.734 2.068 -13.475 1.00 57.69 93 ARG A N 1
ATOM 721 C CA . ARG A 1 93 ? -14.053 1.698 -14.002 1.00 57.69 93 ARG A CA 1
ATOM 722 C C . ARG A 1 93 ? -14.062 1.865 -15.518 1.00 57.69 93 ARG A C 1
ATOM 724 O O . ARG A 1 93 ? -13.572 2.857 -16.056 1.00 57.69 93 ARG A O 1
ATOM 731 N N . GLU A 1 94 ? -14.636 0.884 -16.204 1.00 54.16 94 GLU A N 1
ATOM 732 C CA . GLU A 1 94 ? -14.892 0.964 -17.636 1.00 54.16 94 GLU A CA 1
ATOM 733 C C . GLU A 1 94 ? -15.823 2.142 -17.894 1.00 54.16 94 GLU A C 1
ATOM 735 O O . GLU A 1 94 ? -16.989 2.144 -17.507 1.00 54.16 94 GLU A O 1
ATOM 740 N N . SER A 1 95 ? -15.272 3.176 -18.508 1.00 50.97 95 SER A N 1
ATOM 741 C CA . SER A 1 95 ? -16.038 4.308 -18.978 1.00 50.97 95 SER A CA 1
ATOM 742 C C . SER A 1 95 ? -15.821 4.451 -20.476 1.00 50.97 95 SER A C 1
ATOM 744 O O . SER A 1 95 ? -14.773 4.070 -21.005 1.00 50.97 95 SER A O 1
ATOM 746 N N . TRP A 1 96 ? -16.817 5.012 -21.157 1.00 52.88 96 TRP A N 1
ATOM 747 C CA . TRP A 1 96 ? -16.902 5.223 -22.609 1.00 52.88 96 TRP A CA 1
ATOM 748 C C . TRP A 1 96 ? -15.725 6.001 -23.238 1.00 52.88 96 TRP A C 1
ATOM 750 O O . TRP A 1 96 ? -15.662 6.154 -24.452 1.00 52.88 96 TRP A O 1
ATOM 760 N N . TRP A 1 97 ? -14.758 6.455 -22.435 1.00 47.78 97 TRP A N 1
ATOM 761 C CA . TRP A 1 97 ? -13.519 7.117 -22.840 1.00 47.78 97 TRP A CA 1
ATOM 762 C C . TRP A 1 97 ? -12.273 6.212 -22.760 1.00 47.78 97 TRP A C 1
ATOM 764 O O . TRP A 1 97 ? -11.183 6.706 -22.481 1.00 47.78 97 TRP A O 1
ATOM 774 N N . TRP A 1 98 ? -12.385 4.901 -23.012 1.00 48.59 98 TRP A N 1
ATOM 775 C CA . TRP A 1 98 ? -11.317 3.880 -22.870 1.00 48.59 98 TRP A CA 1
ATOM 776 C C . TRP A 1 98 ? -9.916 4.250 -23.410 1.00 48.59 98 TRP A C 1
ATOM 778 O O . TRP A 1 98 ? -8.927 3.654 -22.990 1.00 48.59 98 TRP A O 1
ATOM 788 N N . LYS A 1 99 ? -9.807 5.250 -24.296 1.00 53.12 99 LYS A N 1
ATOM 789 C CA . LYS A 1 99 ? -8.547 5.855 -24.759 1.00 53.12 99 LYS A CA 1
ATOM 790 C C . LYS A 1 99 ? -7.746 6.612 -23.680 1.00 53.12 99 LYS A C 1
ATOM 792 O O . LYS A 1 99 ? -6.574 6.878 -23.909 1.00 53.12 99 LYS A O 1
ATOM 797 N N . PHE A 1 100 ? -8.323 6.918 -22.516 1.00 51.81 100 PHE A N 1
ATOM 798 C CA . PHE A 1 100 ? -7.654 7.612 -21.400 1.00 51.81 100 PHE A CA 1
ATOM 799 C C . PHE A 1 100 ? -7.455 6.716 -20.169 1.00 51.81 100 PHE A C 1
ATOM 801 O O . PHE A 1 100 ? -7.555 7.174 -19.029 1.00 51.81 100 PHE A O 1
ATOM 808 N N . ARG A 1 101 ? -7.207 5.415 -20.365 1.00 55.09 101 ARG A N 1
ATOM 809 C CA . ARG A 1 101 ? -6.874 4.500 -19.265 1.00 55.09 101 ARG A CA 1
ATOM 810 C C . ARG A 1 101 ? -5.487 4.845 -18.702 1.00 55.09 101 ARG A C 1
ATOM 812 O O . ARG A 1 101 ? -4.493 4.222 -19.052 1.00 55.09 101 ARG A O 1
ATOM 819 N N . PHE A 1 102 ? -5.428 5.833 -17.815 1.00 60.81 102 PHE A N 1
ATOM 820 C CA . PHE A 1 102 ? -4.202 6.222 -17.110 1.00 60.81 102 PHE A CA 1
ATOM 821 C C . PHE A 1 102 ? -3.846 5.277 -15.955 1.00 60.81 102 PHE A C 1
ATOM 823 O O . PHE A 1 102 ? -2.772 5.400 -15.371 1.00 60.81 102 PHE A O 1
ATOM 830 N N . VAL A 1 103 ? -4.742 4.343 -15.617 1.00 64.94 103 VAL A N 1
ATOM 831 C CA . VAL A 1 103 ? -4.641 3.509 -14.421 1.00 64.94 103 VAL A CA 1
ATOM 832 C C . VAL A 1 103 ? -5.031 2.053 -14.741 1.00 64.94 103 VAL A C 1
ATOM 834 O O . VAL A 1 103 ? -6.054 1.833 -15.398 1.00 64.94 103 VAL A O 1
ATOM 837 N N . PRO A 1 104 ? -4.248 1.046 -14.309 1.00 69.94 104 PRO A N 1
ATOM 838 C CA . PRO A 1 104 ? -4.568 -0.368 -14.515 1.00 69.94 104 PRO A CA 1
ATOM 839 C C . PRO A 1 104 ? -5.913 -0.789 -13.884 1.00 69.94 104 PRO A C 1
ATOM 841 O O . PRO A 1 104 ? -6.279 -0.264 -12.834 1.00 69.94 104 PRO A O 1
ATOM 844 N N . PRO A 1 105 ? -6.628 -1.790 -14.442 1.00 71.88 105 PRO A N 1
ATOM 845 C CA . PRO A 1 105 ? -7.841 -2.361 -13.828 1.00 71.88 105 PRO A CA 1
ATOM 846 C C . PRO A 1 105 ? -7.626 -2.937 -12.423 1.00 71.88 105 PRO A C 1
ATOM 848 O O . PRO A 1 105 ? -8.569 -3.082 -11.652 1.00 71.88 105 PRO A O 1
ATOM 851 N N . THR A 1 106 ? -6.381 -3.298 -12.126 1.00 82.75 106 THR A N 1
ATOM 852 C CA . THR A 1 106 ? -5.910 -3.861 -10.862 1.00 82.75 106 THR A CA 1
ATOM 853 C C . THR A 1 106 ? -5.613 -2.812 -9.793 1.00 82.75 106 THR A C 1
ATOM 855 O O . THR A 1 106 ? -5.183 -3.167 -8.697 1.00 82.75 106 THR A O 1
ATOM 858 N N . PHE A 1 107 ? -5.820 -1.531 -10.104 1.00 86.69 107 PHE A N 1
ATOM 859 C CA . PHE A 1 107 ? -5.643 -0.440 -9.161 1.00 86.69 107 PHE A CA 1
ATOM 860 C C . PHE A 1 107 ? -6.900 -0.265 -8.309 1.00 86.69 107 PHE A C 1
ATOM 862 O O . PHE A 1 107 ? -7.999 -0.008 -8.818 1.00 86.69 107 PHE A O 1
ATOM 869 N N . VAL A 1 108 ? -6.736 -0.412 -7.003 1.00 90.94 108 VAL A N 1
ATOM 870 C CA . VAL A 1 108 ? -7.831 -0.398 -6.032 1.00 90.94 108 VAL A CA 1
ATOM 871 C C . VAL A 1 108 ? -7.583 0.640 -4.953 1.00 90.94 108 VAL A C 1
ATOM 873 O O . VAL A 1 108 ? -6.442 0.975 -4.642 1.00 90.94 108 VAL A O 1
ATOM 876 N N . LEU A 1 109 ? -8.672 1.154 -4.394 1.00 92.75 109 LEU A N 1
ATOM 877 C CA . LEU A 1 109 ? -8.674 1.927 -3.162 1.00 92.75 109 LEU A CA 1
ATOM 878 C C . LEU A 1 109 ? -8.993 0.968 -2.013 1.00 92.75 109 LEU A C 1
ATOM 880 O O . LEU A 1 109 ? -10.046 0.339 -2.033 1.00 92.75 109 LEU A O 1
ATOM 884 N N . ILE A 1 110 ? -8.110 0.869 -1.027 1.00 94.31 110 ILE A N 1
ATOM 885 C CA . ILE A 1 110 ? -8.357 0.169 0.237 1.00 94.31 110 ILE A CA 1
ATOM 886 C C . ILE A 1 110 ? -8.759 1.197 1.288 1.00 94.31 110 ILE A C 1
ATOM 888 O O . ILE A 1 110 ? -8.177 2.284 1.366 1.00 94.31 110 ILE A O 1
ATOM 892 N N . TYR A 1 111 ? -9.767 0.856 2.087 1.00 94.19 111 TYR A N 1
ATOM 893 C CA . TYR A 1 111 ? -10.244 1.726 3.153 1.00 94.19 111 TYR A CA 1
ATOM 894 C C . TYR A 1 111 ? -9.216 1.872 4.283 1.00 94.19 111 TYR A C 1
ATOM 896 O O . TYR A 1 111 ? -8.346 1.027 4.494 1.00 94.19 111 TYR A O 1
ATOM 904 N N . SER A 1 112 ? -9.329 2.979 5.013 1.00 93.88 112 SER A N 1
ATOM 905 C CA . SER A 1 112 ? -8.454 3.304 6.138 1.00 93.88 112 SER A CA 1
ATOM 906 C C . SER A 1 112 ? -8.609 2.270 7.260 1.00 93.88 112 SER A C 1
ATOM 908 O O . SER A 1 112 ? -9.740 2.052 7.702 1.00 93.88 112 SER A O 1
ATOM 910 N N . PRO A 1 113 ? -7.527 1.631 7.748 1.00 94.75 113 PRO A N 1
ATOM 911 C CA . PRO A 1 113 ? -7.624 0.737 8.894 1.00 94.75 113 PRO A CA 1
ATOM 912 C C . PRO A 1 113 ? -8.005 1.526 10.152 1.00 94.75 113 PRO A C 1
ATOM 914 O O . PRO A 1 113 ? -7.447 2.587 10.441 1.00 94.75 113 PRO A O 1
ATOM 917 N N . ARG A 1 114 ? -8.946 0.989 10.927 1.00 94.00 114 ARG A N 1
ATOM 918 C CA . ARG A 1 114 ? -9.499 1.625 12.134 1.00 94.00 114 ARG A CA 1
ATOM 919 C C . ARG A 1 114 ? -8.971 1.009 13.420 1.00 94.00 114 ARG A C 1
ATOM 921 O O . ARG A 1 114 ? -8.979 1.663 14.461 1.00 94.00 114 ARG A O 1
ATOM 928 N N . THR A 1 115 ? -8.487 -0.226 13.347 1.00 95.75 115 THR A N 1
ATOM 929 C CA . THR A 1 115 ? -7.927 -0.980 14.474 1.00 95.75 115 THR A CA 1
ATOM 930 C C . THR A 1 115 ? -6.576 -1.588 14.107 1.00 95.75 115 THR A C 1
ATOM 932 O O . THR A 1 115 ? -6.184 -1.627 12.937 1.00 95.75 115 THR A O 1
ATOM 935 N N . MET A 1 116 ? -5.846 -2.087 15.107 1.00 94.69 116 MET A N 1
ATOM 936 C CA . MET A 1 116 ? -4.586 -2.796 14.866 1.00 94.69 116 MET A CA 1
ATOM 937 C C . MET A 1 116 ? -4.811 -4.128 14.142 1.00 94.69 116 MET A C 1
ATOM 939 O O . MET A 1 116 ? -3.962 -4.562 13.368 1.00 94.69 116 MET A O 1
ATOM 943 N N . GLU A 1 117 ? -5.955 -4.769 14.364 1.00 94.50 117 GLU A N 1
ATOM 944 C CA . GLU A 1 117 ? -6.395 -5.984 13.679 1.00 94.50 117 GLU A CA 1
ATOM 945 C C . GLU A 1 117 ? -6.607 -5.709 12.187 1.00 94.50 117 GLU A C 1
ATOM 947 O O . GLU A 1 117 ? -6.092 -6.443 11.341 1.00 94.50 117 GLU A O 1
ATOM 952 N N . GLU A 1 118 ? -7.302 -4.616 11.860 1.00 94.94 118 GLU A N 1
ATOM 953 C CA . GLU A 1 118 ? -7.488 -4.186 10.475 1.00 94.94 118 GLU A CA 1
ATOM 954 C C . GLU A 1 118 ? -6.159 -3.792 9.831 1.00 94.94 118 GLU A C 1
ATOM 956 O O . GLU A 1 118 ? -5.892 -4.176 8.695 1.00 94.94 118 GLU A O 1
ATOM 961 N N . LEU A 1 119 ? -5.275 -3.111 10.569 1.00 95.50 119 LEU A N 1
ATOM 962 C CA . LEU A 1 119 ? -3.935 -2.791 10.085 1.00 95.50 119 LEU A CA 1
ATOM 963 C C . LEU A 1 119 ? -3.124 -4.053 9.751 1.00 95.50 119 LEU A C 1
ATOM 965 O O . LEU A 1 119 ? -2.434 -4.081 8.731 1.00 95.50 119 LEU A O 1
ATOM 969 N N . ARG A 1 120 ? -3.214 -5.119 10.557 1.00 95.00 120 ARG A N 1
ATOM 970 C CA . ARG A 1 120 ? -2.563 -6.403 10.239 1.00 95.00 120 ARG A CA 1
ATOM 971 C C . ARG A 1 120 ? -3.093 -6.988 8.930 1.00 95.00 120 ARG A C 1
ATOM 973 O O . ARG A 1 120 ? -2.294 -7.433 8.110 1.00 95.00 120 ARG A O 1
ATOM 980 N N . CYS A 1 121 ? -4.403 -6.920 8.698 1.00 95.25 121 CYS A N 1
ATOM 981 C CA . CYS A 1 121 ? -5.020 -7.360 7.443 1.00 95.25 121 CYS A CA 1
ATOM 982 C C . CYS A 1 121 ? -4.535 -6.518 6.253 1.00 95.25 121 CYS A C 1
ATOM 984 O O . CYS A 1 121 ? -4.084 -7.058 5.246 1.00 95.25 121 CYS A O 1
ATOM 986 N N . VAL A 1 122 ? -4.539 -5.191 6.390 1.00 95.75 122 VAL A N 1
ATOM 987 C CA . VAL A 1 122 ? -4.025 -4.261 5.374 1.00 95.75 122 VAL A CA 1
ATOM 988 C C . VAL A 1 122 ? -2.544 -4.512 5.077 1.00 95.75 122 VAL A C 1
ATOM 990 O O . VAL A 1 122 ? -2.130 -4.472 3.923 1.00 95.75 122 VAL A O 1
ATOM 993 N N . THR A 1 123 ? -1.749 -4.860 6.087 1.00 95.81 123 THR A N 1
ATOM 994 C CA . THR A 1 123 ? -0.340 -5.229 5.899 1.00 95.81 123 THR A CA 1
ATOM 995 C C . THR A 1 123 ? -0.199 -6.480 5.023 1.00 95.81 123 THR A C 1
ATOM 997 O O . THR A 1 123 ? 0.649 -6.505 4.135 1.00 95.81 123 THR A O 1
ATOM 1000 N N . GLN A 1 124 ? -1.065 -7.488 5.188 1.00 95.56 124 GLN A N 1
ATOM 1001 C CA . GLN A 1 124 ? -1.099 -8.660 4.298 1.00 95.56 124 GLN A CA 1
ATOM 1002 C C . GLN A 1 124 ? -1.479 -8.293 2.859 1.00 95.56 124 GLN A C 1
ATOM 1004 O O . GLN A 1 124 ? -0.893 -8.816 1.913 1.00 95.56 124 GLN A O 1
ATOM 1009 N N . ILE A 1 125 ? -2.393 -7.335 2.678 1.00 96.06 125 ILE A N 1
ATOM 1010 C CA . ILE A 1 125 ? -2.717 -6.800 1.349 1.00 96.06 125 ILE A CA 1
ATOM 1011 C C . ILE A 1 125 ? -1.484 -6.118 0.726 1.00 96.06 125 ILE A C 1
ATOM 1013 O O . ILE A 1 125 ? -1.212 -6.315 -0.459 1.00 96.06 125 ILE A O 1
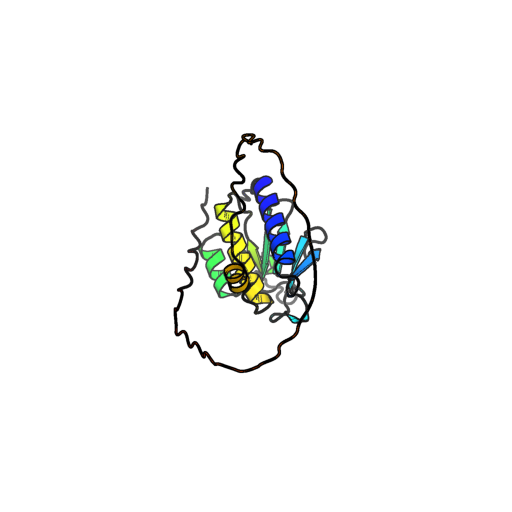ATOM 1017 N N . ILE A 1 126 ? -0.694 -5.368 1.506 1.00 96.06 126 ILE A N 1
ATOM 1018 C CA . ILE A 1 126 ? 0.557 -4.749 1.027 1.00 96.06 126 ILE A CA 1
ATOM 1019 C C . ILE A 1 126 ? 1.580 -5.816 0.611 1.00 96.06 126 ILE A C 1
ATOM 1021 O O . ILE A 1 126 ? 2.237 -5.654 -0.420 1.00 96.06 126 ILE A O 1
ATOM 1025 N N . TYR A 1 127 ? 1.704 -6.919 1.352 1.00 95.69 127 TYR A N 1
ATOM 1026 C CA . TYR A 1 127 ? 2.563 -8.037 0.949 1.00 95.69 127 TYR A CA 1
ATOM 1027 C C . TYR A 1 127 ? 2.107 -8.672 -0.369 1.00 95.69 127 TYR A C 1
ATOM 1029 O O . TYR A 1 127 ? 2.933 -8.865 -1.261 1.00 95.69 127 TYR A O 1
ATOM 1037 N N . ALA A 1 128 ? 0.806 -8.924 -0.537 1.00 95.19 128 ALA A N 1
ATOM 1038 C CA . ALA A 1 128 ? 0.255 -9.454 -1.786 1.00 95.19 128 ALA A CA 1
ATOM 1039 C C . ALA A 1 128 ? 0.515 -8.511 -2.976 1.00 95.19 128 ALA A C 1
ATOM 1041 O O . ALA A 1 128 ? 0.953 -8.949 -4.041 1.00 95.19 128 ALA A O 1
ATOM 1042 N N . ALA A 1 129 ? 0.337 -7.199 -2.783 1.00 94.69 129 ALA A N 1
ATOM 1043 C CA . ALA A 1 129 ? 0.668 -6.189 -3.789 1.00 94.69 129 ALA A CA 1
ATOM 1044 C C . ALA A 1 129 ? 2.171 -6.175 -4.110 1.00 94.69 129 ALA A C 1
ATOM 1046 O O . ALA A 1 129 ? 2.567 -6.087 -5.272 1.00 94.69 129 ALA A O 1
ATOM 1047 N N . SER A 1 130 ? 3.020 -6.301 -3.087 1.00 94.19 130 SER A N 1
ATOM 1048 C CA . SER A 1 130 ? 4.475 -6.349 -3.251 1.00 94.19 130 SER A CA 1
ATOM 1049 C C . SER A 1 130 ? 4.899 -7.568 -4.065 1.00 94.19 130 SER A C 1
ATOM 1051 O O . SER A 1 130 ? 5.704 -7.431 -4.987 1.00 94.19 130 SER A O 1
ATOM 1053 N N . TRP A 1 131 ? 4.325 -8.738 -3.774 1.00 94.06 131 TRP A N 1
ATOM 1054 C CA . TRP A 1 131 ? 4.550 -9.958 -4.544 1.00 94.06 131 TRP A CA 1
ATOM 1055 C C . TRP A 1 131 ? 4.079 -9.801 -5.989 1.00 94.06 131 TRP A C 1
ATOM 1057 O O . TRP A 1 131 ? 4.813 -10.140 -6.909 1.00 94.06 131 TRP A O 1
ATOM 1067 N N . TRP A 1 132 ? 2.907 -9.206 -6.215 1.00 93.12 132 TRP A N 1
ATOM 1068 C CA . TRP A 1 132 ? 2.407 -8.960 -7.567 1.00 93.12 132 TRP A CA 1
ATOM 1069 C C . TRP A 1 132 ? 3.322 -8.035 -8.383 1.00 93.12 132 TRP A C 1
ATOM 1071 O O . TRP A 1 132 ? 3.608 -8.313 -9.544 1.00 93.12 132 TRP A O 1
ATOM 1081 N N . ILE A 1 133 ? 3.820 -6.945 -7.795 1.00 91.75 133 ILE A N 1
ATOM 1082 C CA . ILE A 1 133 ? 4.684 -5.993 -8.509 1.00 91.75 133 ILE A CA 1
ATOM 1083 C C . ILE A 1 133 ? 6.097 -6.540 -8.715 1.00 91.75 133 ILE A C 1
ATOM 1085 O O . ILE A 1 133 ? 6.669 -6.368 -9.795 1.00 91.75 133 ILE A O 1
ATOM 1089 N N . SER A 1 134 ? 6.669 -7.176 -7.691 1.00 90.69 134 SER A N 1
ATOM 1090 C CA . SER A 1 134 ? 8.084 -7.562 -7.681 1.00 90.69 134 SER A CA 1
ATOM 1091 C C . SER A 1 134 ? 8.353 -9.033 -8.024 1.00 90.69 134 SER A C 1
ATOM 1093 O O . SER A 1 134 ? 9.467 -9.404 -8.374 1.00 90.69 134 SER A O 1
ATOM 1095 N N . GLY A 1 135 ? 7.355 -9.906 -7.905 1.00 88.75 135 GLY A N 1
ATOM 1096 C CA . GLY A 1 135 ? 7.534 -11.360 -7.948 1.00 88.75 135 GLY A CA 1
ATOM 1097 C C . GLY A 1 135 ? 8.244 -11.944 -6.717 1.00 88.75 135 GLY A C 1
ATOM 1098 O O . GLY A 1 135 ? 8.471 -13.152 -6.663 1.00 88.75 135 GLY A O 1
ATOM 1099 N N . ILE A 1 136 ? 8.601 -11.120 -5.724 1.00 88.38 136 ILE A N 1
ATOM 1100 C CA . ILE A 1 136 ? 9.337 -11.536 -4.525 1.00 88.38 136 ILE A CA 1
ATOM 1101 C C . ILE A 1 136 ? 8.350 -11.774 -3.384 1.00 88.38 136 ILE A C 1
ATOM 1103 O O . ILE A 1 136 ? 7.572 -10.898 -3.010 1.00 88.38 136 ILE A O 1
ATOM 1107 N N . ASP A 1 137 ? 8.390 -12.977 -2.817 1.00 88.56 137 ASP A N 1
ATOM 1108 C CA . ASP A 1 137 ? 7.572 -13.365 -1.668 1.00 88.56 137 ASP A CA 1
ATOM 1109 C C . ASP A 1 137 ? 8.219 -12.877 -0.366 1.00 88.56 137 ASP A C 1
ATOM 1111 O O . ASP A 1 137 ? 8.983 -13.591 0.285 1.00 88.56 137 ASP A O 1
ATOM 1115 N N . LEU A 1 138 ? 7.940 -11.621 -0.016 1.00 87.06 138 LEU A N 1
ATOM 11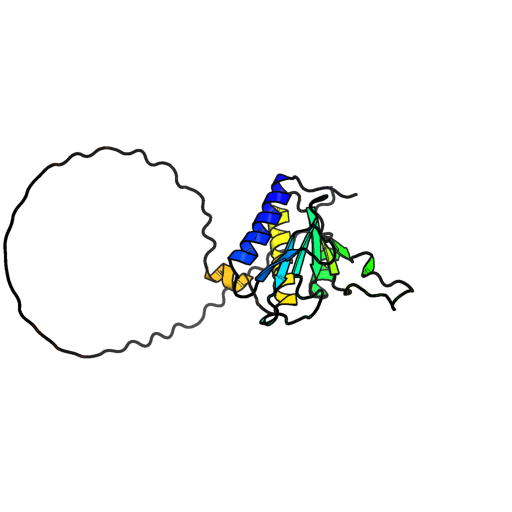16 C CA . LEU A 1 138 ? 8.496 -10.953 1.164 1.00 87.06 138 LEU A CA 1
ATOM 1117 C C . LEU A 1 138 ? 8.068 -11.611 2.489 1.00 87.06 138 LEU A C 1
ATOM 1119 O O . LEU A 1 138 ? 8.838 -11.607 3.447 1.00 87.06 138 LEU A O 1
ATOM 1123 N N . CYS A 1 139 ? 6.891 -12.248 2.540 1.00 81.88 139 CYS A N 1
ATOM 1124 C CA . CYS A 1 139 ? 6.402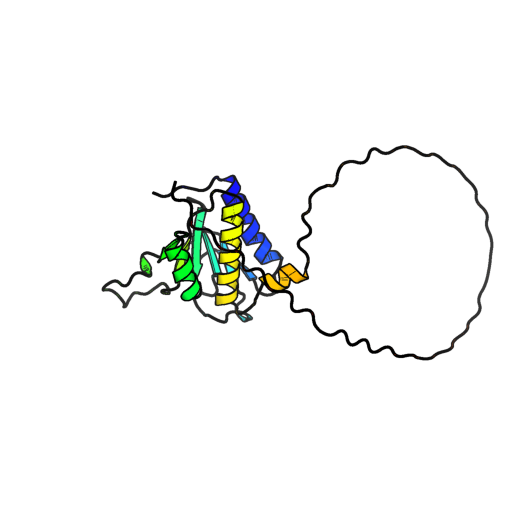 -12.936 3.740 1.00 81.88 139 CYS A CA 1
ATOM 1125 C C . CYS A 1 139 ? 7.318 -14.091 4.166 1.00 81.88 139 CYS A C 1
ATOM 1127 O O . CYS A 1 139 ? 7.512 -14.323 5.364 1.00 81.88 139 CYS A O 1
ATOM 1129 N N . LYS A 1 140 ? 7.916 -14.806 3.202 1.00 76.00 140 LYS A N 1
ATOM 1130 C CA . LYS A 1 140 ? 8.891 -15.870 3.493 1.00 76.00 140 LYS A CA 1
ATOM 1131 C C . LYS A 1 140 ? 10.172 -15.332 4.119 1.00 76.00 140 LYS A C 1
ATOM 1133 O O . LYS A 1 140 ? 10.710 -15.960 5.027 1.00 76.00 140 LYS A O 1
ATOM 1138 N N . PHE A 1 141 ? 10.650 -14.173 3.668 1.00 70.25 141 PHE A N 1
ATOM 1139 C CA . PHE A 1 141 ? 11.839 -13.542 4.246 1.00 70.25 141 PHE A CA 1
ATOM 1140 C C . PHE A 1 141 ? 11.587 -13.097 5.687 1.00 70.25 141 PHE A C 1
ATOM 1142 O O . PHE A 1 141 ? 12.433 -13.317 6.550 1.00 70.25 141 PHE A O 1
ATOM 1149 N N . ASP A 1 142 ? 10.398 -12.568 5.965 1.00 76.06 142 ASP A N 1
ATOM 1150 C CA . ASP A 1 142 ? 10.038 -12.090 7.303 1.00 76.06 142 ASP A CA 1
ATOM 1151 C C . ASP A 1 142 ? 9.810 -13.224 8.299 1.00 76.06 142 ASP A C 1
ATOM 1153 O O . ASP A 1 142 ? 10.178 -13.114 9.468 1.00 76.06 142 ASP A O 1
ATOM 1157 N N . SER A 1 143 ? 9.280 -14.351 7.825 1.00 64.25 143 SER A N 1
ATOM 1158 C CA . SER A 1 143 ? 9.132 -15.563 8.638 1.00 64.25 143 SER A CA 1
ATOM 1159 C C . SER A 1 143 ? 10.493 -16.180 8.986 1.00 64.25 143 SER A C 1
ATOM 1161 O O . SER A 1 143 ? 10.692 -16.634 10.110 1.00 64.25 143 SER A O 1
ATOM 1163 N N . ASN A 1 144 ? 11.452 -16.140 8.053 1.00 55.19 144 ASN A N 1
ATOM 1164 C CA . ASN A 1 144 ? 12.798 -16.689 8.249 1.00 55.19 144 ASN A CA 1
ATOM 1165 C C . ASN A 1 144 ? 13.720 -15.777 9.080 1.00 55.19 144 ASN A C 1
ATOM 1167 O O . ASN A 1 144 ? 14.672 -16.274 9.676 1.00 55.19 144 ASN A O 1
ATOM 1171 N N . ASN A 1 145 ? 13.430 -14.473 9.162 1.00 51.34 145 ASN A N 1
ATOM 1172 C CA . ASN A 1 145 ? 14.197 -13.505 9.957 1.00 51.34 145 ASN A CA 1
ATOM 1173 C C . ASN A 1 145 ? 13.609 -13.215 11.353 1.00 51.34 145 ASN A C 1
ATOM 1175 O O . ASN A 1 145 ? 14.157 -12.389 12.078 1.00 51.34 145 ASN A O 1
ATOM 1179 N N . GLY A 1 146 ? 12.551 -13.924 11.761 1.00 39.25 146 GLY A N 1
ATOM 1180 C CA . GLY A 1 146 ? 12.074 -13.960 13.143 1.00 39.25 146 GLY A CA 1
ATOM 1181 C C . GLY A 1 146 ? 11.331 -12.702 13.598 1.00 39.25 146 GLY A C 1
ATOM 1182 O O . GLY A 1 146 ? 11.919 -11.716 14.040 1.00 39.25 146 GLY A O 1
ATOM 1183 N N . LEU A 1 147 ? 10.001 -12.793 13.629 1.00 41.81 147 LEU A N 1
ATOM 1184 C CA . LEU A 1 147 ? 9.154 -11.921 14.436 1.00 41.81 147 LEU A CA 1
ATOM 1185 C C . LEU A 1 147 ? 9.396 -12.256 15.925 1.00 41.81 147 LEU A C 1
ATOM 1187 O O . LEU A 1 147 ? 8.687 -13.070 16.510 1.00 41.81 147 LEU A O 1
ATOM 1191 N N . THR A 1 148 ? 10.414 -11.666 16.553 1.00 33.53 148 THR A N 1
ATOM 1192 C CA . THR A 1 148 ? 10.421 -11.549 18.019 1.00 33.53 148 THR A CA 1
ATOM 1193 C C . THR A 1 148 ? 9.664 -10.270 18.374 1.00 33.53 148 THR A C 1
ATOM 1195 O O . THR A 1 148 ? 10.067 -9.184 17.952 1.00 33.53 148 THR A O 1
ATOM 1198 N N . PRO A 1 149 ? 8.534 -10.344 19.102 1.00 36.69 149 PRO A N 1
ATOM 1199 C CA . PRO A 1 149 ? 7.908 -9.151 19.643 1.00 36.69 149 PRO A CA 1
ATOM 1200 C C . PRO A 1 149 ? 8.896 -8.523 20.623 1.00 36.69 149 PRO A C 1
ATOM 1202 O O . PRO A 1 149 ? 9.216 -9.108 21.656 1.00 36.69 149 PRO A O 1
ATOM 1205 N N . ALA A 1 150 ? 9.391 -7.330 20.307 1.00 37.44 150 ALA A N 1
ATOM 1206 C CA . ALA A 1 150 ? 10.065 -6.494 21.284 1.00 37.44 150 ALA A CA 1
ATOM 1207 C C . ALA A 1 150 ? 9.027 -6.055 22.327 1.00 37.44 150 ALA A C 1
ATOM 1209 O O . ALA A 1 150 ? 8.371 -5.028 22.182 1.00 37.44 150 ALA A O 1
ATOM 1210 N N . THR A 1 151 ? 8.815 -6.868 23.356 1.00 35.34 151 THR A N 1
ATOM 1211 C CA . THR A 1 151 ? 8.141 -6.468 24.593 1.00 35.34 151 THR A CA 1
ATOM 1212 C C . THR A 1 151 ? 8.697 -7.285 25.754 1.00 35.34 151 THR A C 1
ATOM 1214 O O . THR A 1 151 ? 8.928 -8.484 25.628 1.00 35.34 151 THR A O 1
ATOM 1217 N N . SER A 1 152 ? 8.901 -6.584 26.874 1.00 33.84 152 SER A N 1
ATOM 1218 C CA . SER A 1 152 ? 9.362 -7.065 28.186 1.00 33.84 152 SER A CA 1
ATOM 1219 C C . SER A 1 152 ? 10.874 -7.005 28.451 1.00 33.84 152 SER A C 1
ATOM 1221 O O . SER A 1 152 ? 11.505 -8.000 28.794 1.00 33.84 152 SER A O 1
ATOM 1223 N N . GLN A 1 153 ? 11.447 -5.794 28.434 1.00 34.38 153 GLN A N 1
ATOM 1224 C CA . GLN A 1 153 ? 12.405 -5.447 29.493 1.00 34.38 153 GLN A CA 1
ATOM 1225 C C . GLN A 1 153 ? 11.615 -4.982 30.722 1.00 34.38 153 GLN A C 1
ATOM 1227 O O . GLN A 1 153 ? 11.399 -3.793 30.938 1.00 34.38 153 GLN A O 1
ATOM 1232 N N . GLU A 1 154 ? 11.155 -5.957 31.505 1.00 34.62 154 GLU A N 1
ATOM 1233 C CA . GLU A 1 154 ? 10.751 -5.755 32.894 1.00 34.62 154 GLU A CA 1
ATOM 1234 C C . GLU A 1 154 ? 12.020 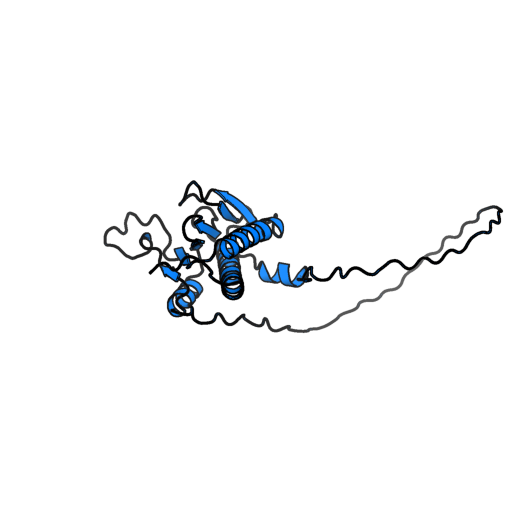-5.446 33.706 1.00 34.62 154 GLU A C 1
ATOM 1236 O O . GLU A 1 154 ? 13.011 -6.184 33.660 1.00 34.62 154 GLU A O 1
ATOM 1241 N N . GLN A 1 155 ? 12.000 -4.323 34.418 1.00 40.25 155 GLN A N 1
ATOM 1242 C CA . GLN A 1 155 ? 13.075 -3.858 35.286 1.00 40.25 155 GLN A CA 1
ATOM 1243 C C . GLN A 1 155 ? 13.340 -4.880 36.398 1.00 40.25 155 GLN A C 1
ATOM 1245 O O . GLN A 1 155 ? 12.499 -5.118 37.261 1.00 40.25 155 GLN A O 1
ATOM 1250 N N . ARG A 1 156 ? 14.543 -5.462 36.417 1.00 26.56 156 ARG A N 1
ATOM 1251 C CA . ARG A 1 156 ? 15.014 -6.283 37.537 1.00 26.56 156 ARG A CA 1
ATOM 1252 C C . ARG A 1 156 ? 15.793 -5.382 38.509 1.00 26.56 156 ARG A C 1
ATOM 1254 O O . ARG A 1 156 ? 16.789 -4.792 38.083 1.00 26.56 156 ARG A O 1
ATOM 1261 N N . PRO A 1 157 ? 15.386 -5.237 39.783 1.00 32.88 157 PRO A N 1
ATOM 1262 C CA . PRO A 1 157 ? 16.124 -4.415 40.734 1.00 32.88 157 PRO A CA 1
ATOM 1263 C C . PRO A 1 157 ? 17.493 -5.031 41.052 1.00 32.88 157 PRO A C 1
ATOM 1265 O O . PRO A 1 157 ? 17.617 -6.232 41.296 1.00 32.88 157 PRO A O 1
ATOM 1268 N N . GLN A 1 158 ? 18.525 -4.185 41.034 1.00 34.53 158 GLN A N 1
ATOM 1269 C CA . GLN A 1 158 ? 19.895 -4.530 41.404 1.00 34.53 158 GLN A CA 1
ATOM 1270 C C . GLN A 1 158 ? 19.971 -4.817 42.909 1.00 34.53 158 GLN A C 1
ATOM 1272 O O . GLN A 1 158 ? 19.789 -3.916 43.725 1.00 34.53 158 GLN A O 1
ATOM 1277 N N . GLN A 1 159 ? 20.283 -6.061 43.280 1.00 39.66 159 GLN A N 1
ATOM 1278 C CA . GLN A 1 159 ? 20.817 -6.376 44.603 1.00 39.66 159 GLN A CA 1
ATOM 1279 C C . GLN A 1 159 ? 22.343 -6.421 44.528 1.00 39.66 159 GLN A C 1
ATOM 1281 O O . GLN A 1 159 ? 22.930 -7.186 43.765 1.00 39.66 159 GLN A O 1
ATOM 1286 N N . GLN A 1 160 ? 22.960 -5.559 45.333 1.00 39.81 160 GLN A N 1
ATOM 1287 C CA . GLN A 1 160 ? 24.386 -5.533 45.624 1.00 39.81 160 GLN A CA 1
ATOM 1288 C C . GLN A 1 160 ? 24.830 -6.880 46.208 1.00 39.81 160 GLN A C 1
ATOM 1290 O O . GLN A 1 160 ? 24.310 -7.317 47.234 1.00 39.81 160 GLN A O 1
ATOM 1295 N N . HIS A 1 161 ? 25.856 -7.488 45.612 1.00 36.62 161 HIS A N 1
ATOM 1296 C CA . HIS A 1 161 ? 26.746 -8.368 46.356 1.00 36.62 161 HIS A CA 1
ATOM 1297 C C . HIS A 1 161 ? 28.187 -7.924 46.136 1.00 36.62 161 HIS A C 1
ATOM 1299 O O . HIS A 1 161 ? 28.735 -7.958 45.037 1.00 36.62 161 HIS A O 1
ATOM 1305 N N . GLN A 1 162 ? 28.743 -7.424 47.227 1.00 40.50 162 GLN A N 1
ATOM 1306 C CA . GLN A 1 162 ? 30.109 -6.993 47.407 1.00 40.50 162 GLN A CA 1
ATOM 1307 C C . GLN A 1 162 ? 30.942 -8.235 47.721 1.00 40.50 162 GLN A C 1
ATOM 1309 O O . GLN A 1 162 ? 30.704 -8.880 48.740 1.00 40.50 162 GLN A O 1
ATOM 1314 N N . GLN A 1 163 ? 31.935 -8.563 46.895 1.00 40.88 163 GLN A N 1
ATOM 1315 C CA . GLN A 1 163 ? 33.045 -9.374 47.380 1.00 40.88 163 GLN A CA 1
ATOM 1316 C C . GLN A 1 163 ? 34.355 -9.014 46.693 1.00 40.88 163 GLN A C 1
ATOM 1318 O O . GLN A 1 163 ? 34.429 -8.757 45.496 1.00 40.88 163 GLN A O 1
ATOM 1323 N N . GLN A 1 164 ? 35.365 -8.910 47.543 1.00 36.41 164 GLN A N 1
ATOM 1324 C CA . GLN A 1 164 ? 36.598 -8.173 47.380 1.00 36.41 164 GLN A CA 1
ATOM 1325 C C . GLN A 1 164 ? 37.782 -9.150 47.403 1.00 36.41 164 GLN A C 1
ATOM 1327 O O . GLN A 1 164 ? 37.821 -10.034 48.252 1.00 36.41 164 GLN A O 1
ATOM 1332 N N . ASN A 1 165 ? 38.749 -8.893 46.513 1.00 32.03 165 ASN A N 1
ATOM 1333 C CA . ASN A 1 165 ? 40.172 -9.271 46.514 1.00 32.03 165 ASN A CA 1
ATOM 1334 C C . ASN A 1 165 ? 40.579 -10.761 46.486 1.00 32.03 165 ASN A C 1
ATOM 1336 O O . ASN A 1 165 ? 40.337 -11.499 47.436 1.00 32.03 165 ASN A O 1
ATOM 1340 N N . ARG A 1 166 ? 41.440 -11.124 45.518 1.00 34.47 166 ARG A N 1
ATOM 1341 C CA . ARG A 1 166 ? 42.900 -11.290 45.735 1.00 34.47 166 ARG A CA 1
ATOM 1342 C C . ARG A 1 166 ? 43.651 -11.630 44.442 1.00 34.47 166 ARG A C 1
ATOM 1344 O O . ARG A 1 166 ? 43.196 -12.425 43.631 1.00 34.47 166 ARG A O 1
ATOM 1351 N N . GLU A 1 167 ? 44.813 -11.003 44.316 1.00 34.41 167 GLU A N 1
ATOM 1352 C CA . GLU A 1 167 ? 45.859 -11.194 43.311 1.00 34.41 167 GLU A CA 1
ATOM 1353 C C . GLU A 1 167 ? 46.544 -12.564 43.451 1.00 34.41 167 GLU A C 1
ATOM 1355 O O . GLU A 1 167 ? 46.646 -13.097 44.558 1.00 34.41 167 GLU A O 1
ATOM 1360 N N . THR A 1 168 ? 47.086 -13.101 42.354 1.00 33.09 168 THR A N 1
ATOM 1361 C CA . THR A 1 168 ? 48.462 -13.631 42.320 1.00 33.09 168 THR A CA 1
ATOM 1362 C C . THR A 1 168 ? 48.944 -13.853 40.887 1.00 33.09 168 THR A C 1
ATOM 1364 O O . THR A 1 168 ? 48.183 -14.108 39.959 1.00 33.09 168 THR A O 1
ATOM 1367 N N . GLU A 1 169 ? 50.245 -13.660 40.770 1.00 32.94 169 GLU A N 1
ATOM 1368 C CA . GLU A 1 169 ? 51.108 -13.435 39.621 1.00 32.94 169 GLU A CA 1
ATOM 1369 C C . GLU A 1 169 ? 51.791 -14.731 39.136 1.00 32.94 169 GLU A C 1
ATOM 1371 O O . GLU A 1 169 ? 51.855 -15.711 39.878 1.00 32.94 169 GLU A O 1
ATOM 1376 N N . SER A 1 170 ? 52.373 -14.659 37.928 1.00 33.72 170 SER A N 1
ATOM 1377 C CA . SER A 1 170 ? 53.564 -15.375 37.409 1.00 33.72 170 SER A CA 1
ATOM 1378 C C . SER A 1 170 ? 53.403 -16.365 36.227 1.00 33.72 170 SER A C 1
ATOM 1380 O O . SER A 1 170 ? 52.781 -17.418 36.307 1.00 33.72 170 SER A O 1
ATOM 1382 N N . ASP A 1 171 ? 54.035 -15.947 35.120 1.00 33.31 171 ASP A N 1
ATOM 1383 C CA . ASP A 1 171 ? 55.128 -16.612 34.390 1.00 33.31 171 ASP A CA 1
ATOM 1384 C C . ASP A 1 171 ? 54.932 -17.758 33.356 1.00 33.31 171 ASP A C 1
ATOM 1386 O O . ASP A 1 171 ? 54.696 -18.917 33.670 1.00 33.31 171 ASP A O 1
ATOM 1390 N N . VAL A 1 172 ? 55.271 -17.393 32.098 1.00 33.66 172 VAL A N 1
ATOM 1391 C CA . VAL A 1 172 ? 56.362 -17.961 31.252 1.00 33.66 172 VAL A CA 1
ATOM 1392 C C . VAL A 1 172 ? 56.127 -19.243 30.400 1.00 33.66 172 VAL A C 1
ATOM 1394 O O . VAL A 1 172 ? 56.173 -20.371 30.864 1.00 33.66 172 VAL A O 1
ATOM 1397 N N . VAL A 1 173 ? 56.106 -18.995 29.071 1.00 33.28 173 VAL A N 1
ATOM 1398 C CA . VAL A 1 173 ? 56.808 -19.681 27.942 1.00 33.28 173 VAL A CA 1
ATOM 1399 C C . VAL A 1 173 ? 56.251 -20.958 27.261 1.00 33.28 173 VAL A C 1
ATOM 1401 O O . VAL A 1 173 ? 56.224 -22.050 27.806 1.00 33.28 173 VAL A O 1
ATOM 1404 N N . ARG A 1 174 ? 55.974 -20.762 25.952 1.00 33.97 174 ARG A N 1
ATOM 1405 C CA . ARG A 1 174 ? 56.137 -21.597 24.725 1.00 33.97 174 ARG A CA 1
ATOM 1406 C C . ARG A 1 174 ? 56.331 -23.124 24.843 1.00 33.97 174 ARG A C 1
ATOM 1408 O O . ARG A 1 174 ? 57.369 -23.563 25.329 1.00 33.97 174 ARG A O 1
ATOM 1415 N N . LYS A 1 175 ? 55.554 -23.876 24.044 1.00 32.22 175 LYS A N 1
ATOM 1416 C CA . LYS A 1 175 ? 56.037 -24.530 22.800 1.00 32.22 175 LYS A CA 1
ATOM 1417 C C . LYS A 1 175 ? 54.913 -25.143 21.954 1.00 32.22 175 LYS A C 1
ATOM 1419 O O . LYS A 1 175 ? 53.826 -25.426 22.436 1.00 32.22 175 LYS A O 1
ATOM 1424 N N . ASP A 1 176 ? 55.253 -25.283 20.680 1.00 33.94 176 ASP A N 1
ATOM 1425 C CA . ASP A 1 176 ? 54.482 -25.697 19.511 1.00 33.94 176 ASP A CA 1
ATOM 1426 C C . ASP A 1 176 ? 53.941 -27.134 19.573 1.00 33.94 176 ASP A C 1
ATOM 1428 O O . ASP A 1 176 ? 54.642 -28.015 20.065 1.00 33.94 176 ASP A O 1
ATOM 1432 N N . GLN A 1 177 ? 52.798 -27.406 18.922 1.00 35.06 177 GLN A N 1
ATOM 1433 C CA . GLN A 1 177 ? 52.677 -28.608 18.083 1.00 35.06 177 GLN A CA 1
ATOM 1434 C C . GLN A 1 177 ? 51.508 -28.565 17.085 1.00 35.06 177 GLN A 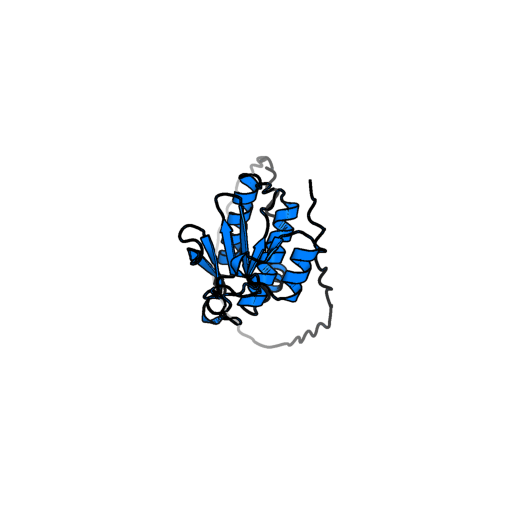C 1
ATOM 1436 O O . GLN A 1 177 ? 50.355 -28.312 17.419 1.00 35.06 177 GLN A O 1
ATOM 1441 N N . VAL A 1 178 ? 51.866 -28.860 15.837 1.00 34.09 178 VAL A N 1
ATOM 1442 C CA . VAL A 1 178 ? 51.031 -29.166 14.671 1.00 34.09 178 VAL A CA 1
ATOM 1443 C C . VAL A 1 178 ? 50.650 -30.651 14.688 1.00 34.09 178 VAL A C 1
ATOM 1445 O O . VAL A 1 178 ? 51.549 -31.465 14.875 1.00 34.09 178 VAL A O 1
ATOM 1448 N N . TRP A 1 179 ? 49.381 -30.996 14.417 1.00 29.25 179 TRP A N 1
ATOM 1449 C CA . TRP A 1 179 ? 48.905 -32.101 13.541 1.00 29.25 179 TRP A CA 1
ATOM 1450 C C . TRP A 1 179 ? 47.357 -32.091 13.562 1.00 29.25 179 TRP A C 1
ATOM 1452 O O . TRP A 1 179 ? 46.766 -32.169 14.628 1.00 29.25 179 TRP A O 1
ATOM 1462 N N . SER A 1 180 ? 46.650 -31.704 12.498 1.00 32.72 180 SER A N 1
ATOM 1463 C CA . SER A 1 180 ? 46.232 -32.476 11.312 1.00 32.72 180 SER A CA 1
ATOM 1464 C C . SER A 1 180 ? 45.107 -33.514 11.523 1.00 32.72 180 SER A C 1
ATOM 1466 O O . SER A 1 180 ? 45.222 -34.432 12.327 1.00 32.72 180 SER A O 1
ATOM 1468 N N . SER A 1 181 ? 44.118 -33.375 10.624 1.00 35.69 181 SER A N 1
ATOM 1469 C CA . SER A 1 181 ? 43.260 -34.391 9.986 1.00 35.69 181 SER A CA 1
ATOM 1470 C C . SER A 1 181 ? 41.843 -34.662 10.518 1.00 35.69 181 SER A C 1
ATOM 1472 O O . SER A 1 181 ? 41.633 -35.288 11.546 1.00 35.69 181 SER A O 1
ATOM 1474 N N . SER A 1 182 ? 40.897 -34.227 9.670 1.00 33.56 182 SER A N 1
ATOM 1475 C CA . SER A 1 182 ? 39.709 -34.921 9.135 1.00 33.56 182 SER A CA 1
ATOM 1476 C C . SER A 1 182 ? 38.737 -35.657 10.063 1.00 33.56 182 SER A C 1
ATOM 1478 O O . SER A 1 182 ? 39.101 -36.649 10.687 1.00 33.56 182 SER A O 1
ATOM 1480 N N . SER A 1 183 ? 37.452 -35.307 9.943 1.00 34.94 183 SER A N 1
ATOM 1481 C CA . SER A 1 183 ? 36.324 -36.194 9.563 1.00 34.94 183 SER A CA 1
ATOM 1482 C C . SER A 1 183 ? 35.065 -35.319 9.452 1.00 34.94 183 SER A C 1
ATOM 1484 O O . SER A 1 183 ? 34.810 -34.502 10.327 1.00 34.94 183 SER A O 1
ATOM 1486 N N . THR A 1 184 ? 34.464 -35.195 8.266 1.00 35.56 184 THR A N 1
ATOM 1487 C CA . THR A 1 184 ? 33.252 -35.923 7.837 1.00 35.56 184 THR A CA 1
ATOM 1488 C C . THR A 1 184 ? 32.128 -35.854 8.861 1.00 35.56 184 THR A C 1
ATOM 1490 O O . THR A 1 184 ? 32.194 -36.606 9.816 1.00 35.56 184 THR A O 1
ATOM 1493 N N . GLU A 1 185 ? 31.078 -35.072 8.585 1.00 40.91 185 GLU A N 1
ATOM 1494 C CA . GLU A 1 185 ? 29.686 -35.509 8.774 1.00 40.91 185 GLU A CA 1
ATOM 1495 C C . GLU A 1 185 ? 28.776 -34.817 7.745 1.00 40.91 185 GLU A C 1
ATOM 1497 O O . GLU A 1 185 ? 28.620 -33.596 7.710 1.00 40.91 185 GLU A O 1
ATOM 1502 N N . LEU A 1 186 ? 28.210 -35.641 6.863 1.00 41.56 186 LEU A N 1
ATOM 1503 C CA . LEU A 1 186 ? 27.035 -35.345 6.056 1.00 41.56 186 LEU A CA 1
ATOM 1504 C C . LEU A 1 186 ? 25.817 -35.497 6.968 1.00 41.56 186 LEU A C 1
ATOM 1506 O O . LEU A 1 186 ? 25.540 -36.612 7.397 1.00 41.56 186 LEU A O 1
ATOM 1510 N N . ASN A 1 187 ? 25.061 -34.426 7.204 1.00 40.91 187 ASN A N 1
ATOM 1511 C CA . ASN A 1 187 ? 23.715 -34.544 7.758 1.00 40.91 187 ASN A CA 1
ATOM 1512 C C . ASN A 1 187 ? 22.690 -34.134 6.703 1.00 40.91 187 ASN A C 1
ATOM 1514 O O . ASN A 1 187 ? 22.483 -32.958 6.409 1.00 40.91 187 ASN A O 1
ATOM 1518 N N . ALA A 1 188 ? 22.061 -35.156 6.127 1.00 37.09 188 ALA A N 1
ATOM 1519 C CA . ALA A 1 188 ? 20.775 -35.049 5.469 1.00 37.09 188 ALA A CA 1
ATOM 1520 C C . ALA A 1 188 ? 19.700 -34.911 6.554 1.00 37.09 188 ALA A C 1
ATOM 1522 O O . ALA A 1 188 ? 19.584 -35.779 7.417 1.00 37.09 188 ALA A O 1
ATOM 1523 N N . ILE A 1 189 ? 18.898 -33.849 6.498 1.00 36.03 189 ILE A N 1
ATOM 1524 C CA . ILE A 1 189 ? 17.637 -33.781 7.237 1.00 36.03 189 ILE A CA 1
ATOM 1525 C C . ILE A 1 189 ? 16.534 -33.526 6.222 1.00 36.03 189 ILE A C 1
ATOM 1527 O O . ILE A 1 189 ? 16.481 -32.495 5.554 1.00 36.03 189 ILE A O 1
ATOM 1531 N N . ALA A 1 190 ? 15.698 -34.548 6.088 1.00 33.38 190 ALA A N 1
ATOM 1532 C CA . ALA A 1 190 ? 14.467 -34.529 5.337 1.00 33.38 190 ALA A CA 1
ATOM 1533 C C . ALA A 1 190 ? 13.425 -33.624 6.012 1.00 33.38 190 ALA A C 1
ATOM 1535 O O . ALA A 1 190 ? 13.321 -33.582 7.235 1.00 33.38 190 ALA A O 1
ATOM 1536 N N . SER A 1 191 ? 12.642 -32.977 5.151 1.00 41.19 191 SER A N 1
ATOM 1537 C CA . SER A 1 191 ? 11.207 -32.716 5.268 1.00 41.19 191 SER A CA 1
ATOM 1538 C C . SER A 1 191 ? 10.653 -32.325 6.631 1.00 41.19 191 SER A C 1
ATOM 1540 O O . SER A 1 191 ? 10.395 -33.205 7.444 1.00 41.19 191 SER A O 1
ATOM 1542 N N . GLN A 1 192 ? 10.241 -31.060 6.766 1.00 32.16 192 GLN A N 1
ATOM 1543 C CA . GLN A 1 192 ? 8.923 -30.747 7.325 1.00 32.16 192 GLN A CA 1
ATOM 1544 C C . GLN A 1 192 ? 8.280 -29.613 6.520 1.00 32.16 192 GLN A C 1
ATOM 1546 O O . GLN A 1 192 ? 8.767 -28.487 6.485 1.00 32.16 192 GLN A O 1
ATOM 1551 N N . ASP A 1 193 ? 7.204 -29.980 5.830 1.00 43.25 193 ASP A N 1
ATOM 1552 C CA . ASP A 1 193 ? 6.228 -29.107 5.192 1.00 43.25 193 ASP A CA 1
ATOM 1553 C C . ASP A 1 193 ? 5.469 -28.361 6.300 1.00 43.25 193 ASP A C 1
ATOM 1555 O O . ASP A 1 193 ? 4.623 -28.936 6.989 1.00 43.25 193 ASP A O 1
ATOM 1559 N N . SER A 1 194 ? 5.838 -27.105 6.554 1.00 37.62 194 SER A N 1
ATOM 1560 C CA . SER A 1 194 ? 5.100 -26.232 7.462 1.00 37.62 194 SER A CA 1
ATOM 1561 C C . SER A 1 194 ? 4.044 -25.481 6.661 1.00 37.62 194 SER A C 1
ATOM 1563 O O . SER A 1 194 ? 4.304 -24.482 5.987 1.00 37.62 194 SER A O 1
ATOM 1565 N N . GLY A 1 195 ? 2.821 -26.008 6.741 1.00 32.62 195 GLY A N 1
ATOM 1566 C CA . GLY A 1 195 ? 1.623 -25.395 6.194 1.00 32.62 195 GLY A CA 1
ATOM 1567 C C . GLY A 1 195 ? 1.556 -23.912 6.546 1.00 32.62 195 GLY A C 1
ATOM 1568 O O . GLY A 1 195 ? 1.480 -23.525 7.711 1.00 32.62 195 GLY A O 1
ATOM 1569 N N . THR A 1 196 ? 1.583 -23.082 5.507 1.00 34.53 196 THR A N 1
ATOM 1570 C CA . THR A 1 196 ? 1.289 -21.657 5.608 1.00 34.53 196 THR A CA 1
ATOM 1571 C C . THR A 1 196 ? -0.161 -21.523 6.061 1.00 34.53 196 THR A C 1
ATOM 1573 O O . THR A 1 196 ? -1.085 -21.774 5.288 1.00 34.53 196 THR A O 1
ATOM 1576 N N . THR A 1 197 ? -0.382 -21.156 7.322 1.00 36.78 197 THR A N 1
ATOM 1577 C CA . THR A 1 197 ? -1.694 -20.702 7.783 1.00 36.78 197 THR A CA 1
ATOM 1578 C C . THR A 1 197 ? -2.018 -19.423 7.024 1.00 36.78 197 THR A C 1
ATOM 1580 O O . THR A 1 197 ? -1.512 -18.350 7.354 1.00 36.78 197 THR A O 1
ATOM 1583 N N . ALA A 1 198 ? -2.817 -19.542 5.965 1.00 41.50 198 ALA A N 1
ATOM 1584 C CA . ALA A 1 198 ? -3.399 -18.394 5.296 1.00 41.50 198 ALA A CA 1
ATOM 1585 C C . ALA A 1 198 ? -4.191 -17.606 6.346 1.00 41.50 198 ALA A C 1
ATOM 1587 O O . ALA A 1 198 ? -5.147 -18.127 6.921 1.00 41.50 198 ALA A O 1
ATOM 1588 N N . CYS A 1 199 ? -3.772 -16.375 6.637 1.00 46.22 199 CYS A N 1
ATOM 1589 C CA . CYS A 1 199 ? -4.547 -15.469 7.471 1.00 46.22 199 CYS A CA 1
ATOM 1590 C C . CYS A 1 199 ? -5.905 -15.263 6.796 1.00 46.22 199 CYS A C 1
ATOM 1592 O O . CYS A 1 199 ? -5.998 -14.628 5.742 1.00 46.22 199 CYS A O 1
ATOM 1594 N N . GLU A 1 200 ? -6.956 -15.843 7.369 1.00 60.75 200 GLU A N 1
ATOM 1595 C CA . GLU A 1 200 ? -8.307 -15.678 6.860 1.00 60.75 200 GLU A CA 1
ATOM 1596 C C . GLU A 1 200 ? -8.690 -14.201 6.992 1.00 60.75 200 GLU A C 1
ATOM 1598 O O . GLU A 1 200 ? -8.873 -13.691 8.092 1.00 60.75 200 GLU A O 1
ATOM 1603 N N . MET A 1 201 ? -8.748 -13.486 5.864 1.00 67.94 201 MET A N 1
ATOM 1604 C CA . MET A 1 201 ? -9.165 -12.081 5.840 1.00 67.94 201 MET A CA 1
ATOM 1605 C C . MET A 1 201 ? -10.649 -12.014 6.240 1.00 67.94 201 MET A C 1
ATOM 1607 O O . MET A 1 201 ? -11.477 -12.501 5.460 1.00 67.94 201 MET A O 1
ATOM 1611 N N . PRO A 1 202 ? -11.018 -11.458 7.407 1.00 77.50 202 PRO A N 1
ATOM 1612 C CA . PRO A 1 202 ? -12.417 -11.375 7.812 1.00 77.50 202 PRO A CA 1
ATOM 1613 C C . PRO A 1 202 ? -13.171 -10.380 6.918 1.00 77.50 202 PRO A C 1
ATOM 1615 O O . PRO A 1 202 ? -12.556 -9.572 6.221 1.00 77.50 202 PRO A O 1
ATOM 1618 N N . GLY A 1 203 ? -14.504 -10.429 6.909 1.00 73.81 203 GLY A N 1
ATOM 1619 C CA . GLY A 1 203 ? -15.300 -9.376 6.270 1.00 73.81 203 GLY A CA 1
ATOM 1620 C C . GLY A 1 203 ? -15.063 -8.029 6.959 1.00 73.81 203 GLY A C 1
ATOM 1621 O O . GLY A 1 203 ? -14.894 -7.988 8.179 1.00 73.81 203 GLY A O 1
ATOM 1622 N N . PHE A 1 204 ? -15.034 -6.937 6.195 1.00 70.88 204 PHE A N 1
ATOM 1623 C CA . PHE A 1 204 ? -14.909 -5.601 6.772 1.00 70.88 204 PHE A CA 1
ATOM 1624 C C . PHE A 1 204 ? -16.169 -5.289 7.597 1.00 70.88 204 PHE A C 1
ATOM 1626 O O . PHE A 1 204 ? -17.276 -5.377 7.054 1.00 70.88 204 PHE A O 1
ATOM 1633 N N . PRO A 1 205 ? -16.055 -4.955 8.898 1.00 60.25 205 PRO A N 1
ATOM 1634 C CA . PRO A 1 205 ? -17.225 -4.646 9.700 1.00 60.25 205 PRO A CA 1
ATOM 1635 C C . PRO A 1 205 ? -17.818 -3.326 9.203 1.00 60.25 205 PRO A C 1
ATOM 1637 O O . PRO A 1 205 ? -17.237 -2.250 9.389 1.00 60.25 205 PRO A O 1
ATOM 1640 N N . LEU A 1 206 ? -18.957 -3.434 8.521 1.00 53.66 206 LEU A N 1
ATOM 1641 C CA . LEU A 1 206 ? -19.826 -2.310 8.204 1.00 53.66 206 LEU A CA 1
ATOM 1642 C C . LEU A 1 206 ? -20.474 -1.887 9.526 1.00 53.66 206 LEU A C 1
ATOM 1644 O O . LEU A 1 206 ? -21.332 -2.599 10.047 1.00 53.66 206 LEU A O 1
ATOM 1648 N N . GLY A 1 207 ? -19.959 -0.804 10.109 1.00 45.34 207 GLY A N 1
ATOM 1649 C CA . GLY A 1 207 ? -20.571 -0.138 11.260 1.00 45.34 207 GLY A CA 1
ATOM 1650 C C . GLY A 1 207 ? -21.821 0.625 10.859 1.00 45.34 207 GLY A C 1
ATOM 1651 O O . GLY A 1 207 ? -21.856 1.112 9.705 1.00 45.34 207 GLY A O 1
#

Sequence (207 aa):
MTDRGPKAIYAALTATIKELSLRHPDSLFLGISRFEKHNTGLFSLPRCQSHLTCNGEICHSHAYDGSMHLTLHPADVKTIIEKGWGERHPLARESWWWKFRFVPPTFVLIYSPRTMEELRCVTQIIYAASWWISGIDLCKFDSNNGLTPATSQEQRPQQQHQQQNRETESDVVRKDQVWSSSSTELNAIASQDSGTTACEMPGFPLG